Protein AF-A0A938D6W0-F1 (afdb_monomer_lite)

pLDDT: mean 89.11, std 10.05, range [39.72, 98.06]

Secondary structure (DSSP, 8-state):
-HHHHTTSPP-TT-------GGGG-PPTTSTT--SSTTHHHHHHHHHHHHHHHSTTPPPEEEEEE--HHHHHHHHHHHHHTSTT--S-HHHHHHHTGGGG--HHHHHHHHHHHTTT-EEEEEEHHHHTTSTTTHHHHHHHHTT--HHHHHTPPPPP--S-GGGGGGHHHHHHHHHTT--HHHHHHHHHHHHHHHHHHHHHT-

Structure (mmCIF, N/CA/C/O backbone):
data_AF-A0A938D6W0-F1
#
_entry.id   AF-A0A938D6W0-F1
#
loop_
_atom_site.group_PDB
_atom_site.id
_atom_site.type_symbol
_atom_site.label_atom_id
_atom_site.label_alt_id
_atom_site.label_comp_id
_atom_site.label_asym_id
_atom_site.label_entity_id
_atom_site.label_seq_id
_atom_site.pdbx_PDB_ins_code
_atom_site.Cartn_x
_atom_site.Cartn_y
_atom_site.Cartn_z
_atom_site.occupancy
_atom_site.B_iso_or_equiv
_atom_site.auth_seq_id
_atom_site.auth_comp_id
_atom_site.auth_asym_id
_atom_site.auth_atom_id
_atom_site.pdbx_PDB_model_num
ATOM 1 N N . MET A 1 1 ? 11.196 -4.493 13.646 1.00 60.84 1 MET A N 1
ATOM 2 C CA . MET A 1 1 ? 10.057 -3.550 13.578 1.00 60.84 1 MET A CA 1
ATOM 3 C C . MET A 1 1 ? 9.888 -2.662 14.810 1.00 60.84 1 MET A C 1
ATOM 5 O O . MET A 1 1 ? 9.496 -1.528 14.618 1.00 60.84 1 MET A O 1
ATOM 9 N N . ALA A 1 2 ? 10.200 -3.090 16.040 1.00 63.16 2 ALA A N 1
ATOM 10 C CA . ALA A 1 2 ? 9.933 -2.284 17.248 1.00 63.16 2 ALA A CA 1
ATOM 11 C C . ALA A 1 2 ? 10.573 -0.872 17.276 1.00 63.16 2 ALA A C 1
ATOM 13 O O . ALA A 1 2 ? 10.028 0.046 17.884 1.00 63.16 2 ALA A O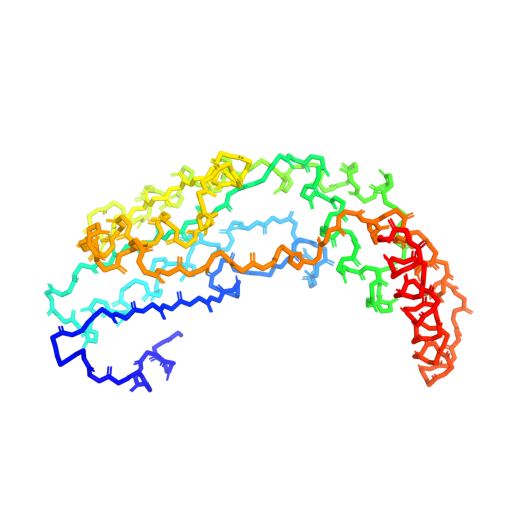 1
ATOM 14 N N . ASP A 1 3 ? 11.699 -0.682 16.588 1.00 79.94 3 ASP A N 1
ATOM 15 C CA . ASP A 1 3 ? 12.508 0.540 16.672 1.00 79.94 3 ASP A CA 1
ATOM 16 C C . ASP A 1 3 ? 11.850 1.803 16.072 1.00 79.94 3 ASP A C 1
ATOM 18 O O . ASP A 1 3 ? 12.144 2.922 16.491 1.00 79.94 3 ASP A O 1
ATOM 22 N N . TRP A 1 4 ? 10.927 1.666 15.113 1.00 87.06 4 TRP A N 1
ATOM 23 C CA . TRP A 1 4 ? 10.206 2.832 14.579 1.00 87.06 4 TRP A CA 1
ATOM 24 C C . TRP A 1 4 ? 9.027 3.231 15.474 1.00 87.06 4 TRP A C 1
ATOM 26 O O . TRP A 1 4 ? 8.778 4.418 15.665 1.00 87.06 4 TRP A O 1
ATOM 36 N N . VAL A 1 5 ? 8.346 2.254 16.084 1.00 89.88 5 VAL A N 1
ATOM 37 C CA . VAL A 1 5 ? 7.197 2.500 16.970 1.00 89.88 5 VAL A CA 1
ATOM 38 C C . VAL A 1 5 ? 7.621 3.244 18.236 1.00 89.88 5 VAL A C 1
ATOM 40 O O . VAL A 1 5 ? 6.907 4.125 18.711 1.00 89.88 5 VAL A O 1
ATOM 43 N N . ALA A 1 6 ? 8.817 2.952 18.753 1.00 88.81 6 ALA A N 1
ATOM 44 C CA . ALA A 1 6 ? 9.381 3.646 19.910 1.00 88.81 6 ALA A CA 1
ATOM 45 C C . ALA A 1 6 ? 9.555 5.162 19.687 1.00 88.81 6 ALA A C 1
ATOM 47 O O . ALA A 1 6 ? 9.539 5.927 20.649 1.00 88.81 6 ALA A O 1
ATOM 48 N N . ARG A 1 7 ? 9.689 5.597 18.427 1.00 90.75 7 ARG A N 1
ATOM 49 C CA . ARG A 1 7 ? 9.873 7.004 18.040 1.00 90.75 7 ARG A CA 1
ATOM 50 C C . ARG A 1 7 ? 8.556 7.758 17.839 1.00 90.75 7 ARG A C 1
ATOM 52 O O . ARG A 1 7 ? 8.586 8.958 17.580 1.00 90.75 7 ARG A O 1
ATOM 59 N N . LEU A 1 8 ? 7.411 7.079 17.942 1.00 91.69 8 LEU A N 1
ATOM 60 C CA . LEU A 1 8 ? 6.106 7.714 17.800 1.00 91.69 8 LEU A CA 1
ATOM 61 C C . LEU A 1 8 ? 5.754 8.557 19.039 1.00 91.69 8 LEU A C 1
ATOM 63 O O . LEU A 1 8 ? 6.038 8.142 20.174 1.00 91.69 8 LEU A O 1
ATOM 67 N N . PRO A 1 9 ? 5.102 9.719 18.842 1.00 91.44 9 PRO A N 1
ATOM 68 C CA . PRO A 1 9 ? 4.650 10.550 19.949 1.00 91.44 9 PRO A CA 1
ATOM 69 C C . PRO A 1 9 ? 3.597 9.815 20.800 1.00 91.44 9 PRO A C 1
ATOM 71 O O . PRO A 1 9 ? 2.934 8.893 20.315 1.00 91.44 9 PRO A O 1
ATOM 74 N N . PRO A 1 10 ? 3.426 10.191 22.081 1.00 90.00 10 PRO A N 1
ATOM 75 C CA . PRO A 1 10 ? 2.289 9.723 22.871 1.00 90.00 10 PRO A CA 1
ATOM 76 C C . PRO A 1 10 ? 0.962 10.148 22.218 1.00 90.00 10 PRO A C 1
ATOM 78 O O . PRO A 1 10 ? 0.898 11.176 21.549 1.00 90.00 10 PRO A O 1
ATOM 81 N N . LEU A 1 11 ? -0.103 9.362 22.419 1.00 90.00 11 LEU A N 1
ATOM 82 C CA . LEU A 1 11 ? -1.402 9.650 21.798 1.00 90.00 11 LEU A CA 1
ATOM 83 C C . LEU A 1 11 ? -2.078 10.895 22.386 1.00 90.00 11 LEU A C 1
ATOM 85 O O . LEU A 1 11 ? -2.715 11.625 21.641 1.00 90.00 11 LEU A O 1
ATOM 89 N N . GLU A 1 12 ? -1.952 11.154 23.694 1.00 90.06 12 GLU A N 1
ATOM 90 C CA . GLU A 1 12 ? -2.501 12.355 24.365 1.00 90.06 12 GLU A CA 1
ATOM 91 C C . GLU A 1 12 ? -3.963 12.682 23.979 1.00 90.06 12 GLU A C 1
ATOM 93 O O . GLU A 1 12 ? -4.323 13.837 23.759 1.00 90.06 12 GLU A O 1
ATOM 98 N N . GLY A 1 13 ? -4.808 11.653 23.849 1.00 86.12 13 GLY A N 1
ATOM 99 C CA . GLY A 1 13 ? -6.214 11.806 23.451 1.00 86.12 13 GLY A CA 1
ATOM 100 C C . GLY A 1 13 ? -6.449 12.048 21.953 1.00 86.12 13 GLY A C 1
ATOM 101 O O . GLY A 1 13 ? -7.549 12.433 21.570 1.00 86.12 13 GLY A O 1
ATOM 102 N N . ARG A 1 14 ? -5.443 11.837 21.100 1.00 88.94 14 ARG A N 1
ATOM 103 C CA . ARG A 1 14 ? -5.518 11.981 19.639 1.00 88.94 14 ARG A CA 1
ATOM 104 C C . ARG A 1 14 ? -5.442 10.626 18.943 1.00 88.94 14 ARG A C 1
ATOM 106 O O . ARG A 1 14 ? -4.878 9.667 19.468 1.00 88.94 14 ARG A O 1
ATOM 113 N N . HIS A 1 15 ? -5.939 10.591 17.712 1.00 90.94 15 HIS A N 1
ATOM 114 C CA . HIS A 1 15 ? -5.705 9.483 16.791 1.00 90.94 15 HIS A CA 1
ATOM 115 C C . HIS A 1 15 ? -4.315 9.596 16.155 1.00 90.94 15 HIS A C 1
ATOM 117 O O . HIS A 1 15 ? -3.841 10.696 15.859 1.00 90.94 15 HIS A O 1
ATOM 123 N N . LEU A 1 16 ? -3.684 8.450 15.905 1.00 92.38 16 LEU A N 1
ATOM 124 C CA . LEU A 1 16 ? -2.431 8.348 15.166 1.00 92.38 16 LEU A CA 1
ATOM 125 C C . LEU A 1 16 ? -2.690 7.656 13.828 1.00 92.38 16 LEU A C 1
ATOM 127 O O . LEU A 1 16 ? -3.118 6.506 13.797 1.00 92.38 16 LEU A O 1
ATOM 131 N N . LEU A 1 17 ? -2.380 8.345 12.730 1.00 92.12 17 LEU A N 1
ATOM 132 C CA . LEU A 1 17 ? -2.382 7.764 11.392 1.00 92.12 17 LEU A CA 1
ATOM 133 C C . LEU A 1 17 ? -0.944 7.452 10.972 1.00 92.12 17 LEU A C 1
ATOM 135 O O . LEU A 1 17 ? -0.108 8.352 10.889 1.00 92.12 17 LEU A O 1
ATOM 139 N N . VAL A 1 18 ? -0.673 6.183 10.675 1.00 91.56 18 VAL A N 1
ATOM 140 C CA . VAL A 1 18 ? 0.598 5.730 10.099 1.00 91.56 18 VAL A CA 1
ATOM 141 C C . VAL A 1 18 ? 0.328 5.251 8.680 1.00 91.56 18 VAL A C 1
ATOM 143 O O . VAL A 1 18 ? -0.474 4.347 8.474 1.00 91.56 18 VAL A O 1
ATOM 146 N N . SER A 1 19 ? 1.001 5.853 7.701 1.00 90.50 19 SER A N 1
ATOM 147 C CA . SER A 1 19 ? 0.888 5.475 6.292 1.00 90.50 19 SER A CA 1
ATOM 148 C C . SER A 1 19 ? 2.269 5.165 5.737 1.00 90.50 19 SER A C 1
ATOM 150 O O . SER A 1 19 ? 3.138 6.034 5.704 1.00 90.50 19 SER A O 1
ATOM 152 N N . SER A 1 20 ? 2.473 3.926 5.299 1.00 89.75 20 SER A N 1
ATOM 153 C CA . SER A 1 20 ? 3.706 3.485 4.654 1.00 89.75 20 SER A CA 1
ATOM 154 C C . SER A 1 20 ? 3.423 2.239 3.820 1.00 89.75 20 SER A C 1
ATOM 156 O O . SER A 1 20 ? 2.874 1.266 4.335 1.00 89.75 20 SER A O 1
ATOM 158 N N . GLU A 1 21 ? 3.803 2.269 2.540 1.00 86.25 21 GLU A N 1
ATOM 159 C CA . GLU A 1 21 ? 3.706 1.100 1.655 1.00 86.25 21 GLU A CA 1
ATOM 160 C C . GLU A 1 21 ? 4.625 -0.035 2.133 1.00 86.25 21 GLU A C 1
ATOM 162 O O . GLU A 1 21 ? 4.249 -1.201 2.075 1.00 86.25 21 GLU A O 1
ATOM 167 N N . ASP A 1 22 ? 5.781 0.292 2.717 1.00 87.69 22 ASP A N 1
ATOM 168 C CA . ASP A 1 22 ? 6.758 -0.706 3.166 1.00 87.69 22 ASP A CA 1
ATOM 169 C C . ASP A 1 22 ? 6.209 -1.648 4.255 1.00 87.69 22 ASP A C 1
ATOM 171 O O . ASP A 1 22 ? 6.745 -2.739 4.461 1.00 87.69 22 ASP A O 1
ATOM 175 N N . LEU A 1 23 ? 5.116 -1.275 4.936 1.00 90.00 23 LEU A N 1
ATOM 176 C CA . LEU A 1 23 ? 4.445 -2.134 5.917 1.00 90.00 23 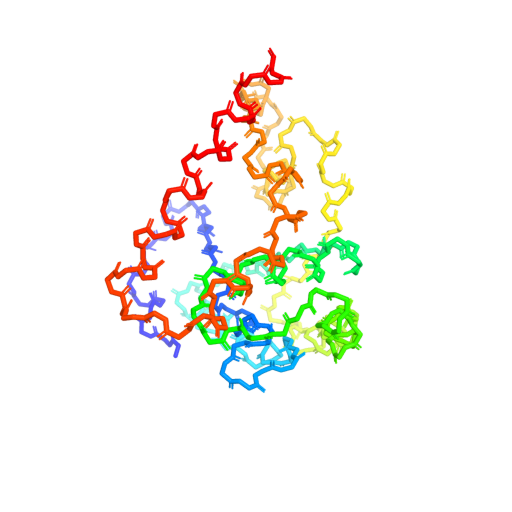LEU A CA 1
ATOM 177 C C . LEU A 1 23 ? 3.825 -3.386 5.289 1.00 90.00 23 LEU A C 1
ATOM 179 O O . LEU A 1 23 ? 3.728 -4.406 5.972 1.00 90.00 23 LEU A O 1
ATOM 183 N N . VAL A 1 24 ? 3.428 -3.340 4.014 1.00 92.12 24 VAL A N 1
ATOM 184 C CA . VAL A 1 24 ? 2.888 -4.507 3.290 1.00 92.12 24 VAL A CA 1
ATOM 185 C C . VAL A 1 24 ? 3.959 -5.256 2.487 1.00 92.12 24 VAL A C 1
ATOM 187 O O . VAL A 1 24 ? 3.671 -6.274 1.858 1.00 92.12 24 VAL A O 1
ATOM 190 N N . GLY A 1 25 ? 5.210 -4.799 2.558 1.00 91.25 25 GLY A N 1
ATOM 191 C CA . GLY A 1 25 ? 6.344 -5.353 1.829 1.00 91.25 25 GLY A CA 1
ATOM 192 C C . GLY A 1 25 ? 6.688 -4.557 0.573 1.00 91.25 25 GLY A C 1
ATOM 193 O O . GLY A 1 25 ? 6.193 -3.459 0.342 1.00 91.25 25 GLY A O 1
ATOM 194 N N . HIS A 1 26 ? 7.584 -5.108 -0.242 1.00 91.50 26 HIS A N 1
ATOM 195 C CA . HIS A 1 26 ? 8.049 -4.432 -1.448 1.00 91.50 26 HIS A CA 1
ATOM 196 C C . HIS A 1 26 ? 7.090 -4.607 -2.621 1.00 91.50 26 HIS A C 1
ATOM 198 O O . HIS A 1 26 ? 6.482 -5.661 -2.802 1.00 91.50 26 HIS A O 1
ATOM 204 N N . LEU A 1 27 ? 7.053 -3.583 -3.471 1.00 91.56 27 LEU A N 1
ATOM 205 C CA . LEU A 1 27 ? 6.368 -3.602 -4.754 1.00 91.56 27 LEU A CA 1
ATOM 206 C C . LEU A 1 27 ? 6.793 -4.827 -5.599 1.00 91.56 27 LEU A C 1
ATOM 208 O O . LEU A 1 27 ? 7.999 -5.013 -5.827 1.00 91.56 27 LEU A O 1
ATOM 212 N N . PRO A 1 28 ? 5.844 -5.633 -6.114 1.00 93.50 28 PRO A N 1
ATOM 213 C CA . PRO A 1 28 ? 6.148 -6.749 -7.002 1.00 93.50 28 PRO A CA 1
ATOM 214 C C . PRO A 1 28 ? 6.966 -6.302 -8.212 1.00 93.50 28 PRO A C 1
ATOM 216 O O . PRO A 1 28 ? 6.626 -5.328 -8.876 1.00 93.50 28 PRO A O 1
ATOM 219 N N . GLY A 1 29 ? 8.064 -7.005 -8.485 1.00 91.31 29 GLY A N 1
ATOM 220 C CA . GLY A 1 29 ? 9.056 -6.633 -9.493 1.00 91.31 29 GLY A CA 1
ATOM 221 C C . GLY A 1 29 ? 10.287 -5.910 -8.938 1.00 91.31 29 GLY A C 1
ATOM 222 O O . GLY A 1 29 ? 11.264 -5.764 -9.673 1.00 91.31 29 GLY A O 1
ATOM 223 N N . ARG A 1 30 ? 10.311 -5.525 -7.651 1.00 89.31 30 ARG A N 1
ATOM 224 C CA . ARG A 1 30 ? 11.547 -5.137 -6.944 1.00 89.31 30 ARG A CA 1
ATOM 225 C C . ARG A 1 30 ? 12.105 -6.303 -6.140 1.00 89.31 30 ARG A C 1
ATOM 227 O O . ARG A 1 30 ? 11.354 -7.098 -5.589 1.00 89.31 30 ARG A O 1
ATOM 234 N N . PHE A 1 31 ? 13.432 -6.392 -6.062 1.00 88.62 31 PHE A N 1
ATOM 235 C CA . PHE A 1 31 ? 14.148 -7.352 -5.204 1.00 88.62 31 PHE A CA 1
ATOM 236 C C . PHE A 1 31 ? 13.713 -8.825 -5.372 1.00 88.62 31 PHE A C 1
ATOM 238 O O . PHE A 1 31 ? 13.806 -9.611 -4.436 1.00 88.62 31 PHE A O 1
ATOM 245 N N . GLY A 1 32 ? 13.218 -9.204 -6.557 1.00 88.56 32 GLY A N 1
ATOM 246 C CA . GLY A 1 32 ? 12.712 -10.556 -6.829 1.00 88.56 32 GLY A CA 1
ATOM 247 C C . GLY A 1 32 ? 11.356 -10.886 -6.189 1.00 88.56 32 GLY A C 1
ATOM 248 O O . GLY A 1 32 ? 10.943 -12.042 -6.217 1.00 88.56 32 GLY A O 1
ATOM 249 N N . VAL A 1 33 ? 10.659 -9.898 -5.621 1.00 92.38 33 VAL A N 1
ATOM 250 C CA . VAL A 1 33 ? 9.340 -10.072 -5.006 1.00 92.38 33 VAL A CA 1
ATOM 251 C C . VAL A 1 33 ? 8.268 -10.206 -6.083 1.00 92.38 33 VAL A C 1
ATOM 253 O O . VAL A 1 33 ? 8.243 -9.439 -7.047 1.00 92.38 33 VAL A O 1
ATOM 256 N N . MET A 1 34 ? 7.377 -11.183 -5.911 1.00 93.62 34 MET A N 1
ATOM 257 C CA . MET A 1 34 ? 6.325 -11.510 -6.879 1.00 93.62 34 MET A CA 1
ATOM 258 C C . MET A 1 34 ? 4.931 -11.062 -6.447 1.00 93.62 34 MET A C 1
ATOM 260 O O . MET A 1 34 ? 4.061 -10.940 -7.298 1.00 93.62 34 MET A O 1
ATOM 264 N N . ASP A 1 35 ? 4.709 -10.829 -5.156 1.00 93.44 35 ASP A N 1
ATOM 265 C CA . ASP A 1 35 ? 3.417 -10.471 -4.573 1.00 93.44 35 ASP A CA 1
ATOM 266 C C . ASP A 1 35 ? 3.614 -9.815 -3.191 1.00 93.44 35 ASP A C 1
ATOM 268 O O . ASP A 1 35 ? 4.739 -9.659 -2.717 1.00 93.44 35 ASP A O 1
ATOM 272 N N . TYR A 1 36 ? 2.515 -9.447 -2.529 1.00 95.00 36 TYR A N 1
ATOM 273 C CA . TYR A 1 36 ? 2.529 -8.856 -1.188 1.00 95.00 36 TYR A CA 1
ATOM 274 C C . TYR A 1 36 ? 2.345 -9.878 -0.053 1.00 95.00 36 TYR A C 1
ATOM 276 O O . TYR A 1 36 ? 1.903 -9.515 1.035 1.00 95.00 36 TYR A O 1
ATOM 284 N N . ARG A 1 37 ? 2.677 -11.165 -0.233 1.00 94.69 37 ARG A N 1
ATOM 285 C CA . ARG A 1 37 ? 2.512 -12.165 0.849 1.00 94.69 37 ARG A CA 1
ATOM 286 C C . ARG A 1 37 ? 3.334 -11.856 2.099 1.00 94.69 37 ARG A C 1
ATOM 288 O O . ARG A 1 37 ? 2.977 -12.316 3.181 1.00 94.69 37 ARG A O 1
ATOM 295 N N . ALA A 1 38 ? 4.384 -11.041 1.976 1.00 94.38 38 ALA A N 1
ATOM 296 C CA . ALA A 1 38 ? 5.120 -10.505 3.119 1.00 94.38 38 ALA A CA 1
ATOM 297 C C . ALA A 1 38 ? 4.206 -9.756 4.111 1.00 94.38 38 ALA A C 1
ATOM 299 O O . ALA A 1 38 ? 4.442 -9.837 5.313 1.00 94.38 38 ALA A O 1
ATOM 300 N N . ALA A 1 39 ? 3.119 -9.130 3.641 1.00 95.88 39 ALA A N 1
ATOM 301 C CA . ALA A 1 39 ? 2.144 -8.439 4.485 1.00 95.88 39 ALA A CA 1
ATOM 302 C C . ALA A 1 39 ? 1.588 -9.328 5.609 1.00 95.88 39 ALA A C 1
ATOM 304 O O . ALA A 1 39 ? 1.342 -8.843 6.711 1.00 95.88 39 ALA A O 1
ATOM 305 N N . VAL A 1 40 ? 1.444 -10.636 5.363 1.00 96.62 40 VAL A N 1
ATOM 306 C CA . VAL A 1 40 ? 0.925 -11.612 6.339 1.00 96.62 40 VAL A CA 1
ATOM 307 C C . VAL A 1 40 ? 1.838 -11.741 7.565 1.00 96.62 40 VAL A C 1
ATOM 309 O O . VAL A 1 40 ? 1.382 -12.165 8.621 1.00 96.62 40 VAL A O 1
ATOM 312 N N . THR A 1 41 ? 3.111 -11.350 7.466 1.00 94.94 41 THR A N 1
ATOM 313 C CA . THR A 1 41 ? 4.051 -11.342 8.595 1.00 94.94 41 THR A CA 1
ATOM 314 C C . THR A 1 41 ? 4.384 -9.928 9.063 1.00 94.94 41 THR A C 1
ATOM 316 O O . THR A 1 41 ? 4.436 -9.680 10.269 1.00 94.94 41 THR A O 1
ATOM 319 N N . THR A 1 42 ? 4.574 -8.982 8.140 1.00 95.00 42 THR A N 1
ATOM 320 C CA . THR A 1 42 ? 4.987 -7.612 8.472 1.00 95.00 42 THR A CA 1
ATOM 321 C C . THR A 1 42 ? 3.866 -6.802 9.116 1.00 95.00 42 THR A C 1
ATOM 323 O O . THR A 1 42 ? 4.107 -6.095 10.091 1.00 95.00 42 THR A O 1
ATOM 326 N N . VAL A 1 43 ? 2.623 -6.931 8.649 1.00 96.75 43 VAL A N 1
ATOM 327 C CA . VAL A 1 43 ? 1.508 -6.167 9.220 1.00 96.75 43 VAL A CA 1
ATOM 328 C C . VAL A 1 43 ? 1.178 -6.636 10.642 1.00 96.75 43 VAL A C 1
ATOM 330 O O . VAL A 1 43 ? 1.134 -5.780 11.526 1.00 96.75 43 VAL A O 1
ATOM 333 N N . PRO A 1 44 ? 1.028 -7.945 10.945 1.00 96.62 44 PRO A N 1
ATOM 334 C CA . PRO A 1 44 ? 0.770 -8.371 12.320 1.00 96.62 44 PRO A CA 1
ATOM 335 C C . PRO A 1 44 ? 1.870 -7.969 13.299 1.00 96.62 44 PRO A C 1
ATOM 337 O O . PRO A 1 44 ? 1.562 -7.505 14.387 1.00 96.62 44 PRO A O 1
ATOM 340 N N . ALA A 1 45 ? 3.146 -8.054 12.917 1.00 95.44 45 ALA A N 1
ATOM 341 C CA . ALA A 1 45 ? 4.215 -7.647 13.824 1.00 95.44 45 ALA A CA 1
ATOM 342 C C . ALA A 1 45 ? 4.331 -6.113 13.981 1.00 95.44 45 ALA A C 1
ATOM 344 O O . ALA A 1 45 ? 4.838 -5.645 15.002 1.00 95.44 45 ALA A O 1
ATOM 345 N N . ALA A 1 46 ? 3.831 -5.315 13.028 1.00 95.50 46 ALA A N 1
ATOM 346 C CA . ALA A 1 46 ? 3.620 -3.881 13.234 1.00 95.50 46 ALA A CA 1
ATOM 347 C C . ALA A 1 46 ? 2.469 -3.617 14.218 1.00 95.50 46 ALA A C 1
ATOM 349 O O . ALA A 1 46 ? 2.623 -2.798 15.124 1.00 95.50 46 ALA A O 1
ATOM 350 N N . VAL A 1 47 ? 1.352 -4.339 14.072 1.00 96.62 47 VAL A N 1
ATOM 351 C CA . VAL A 1 47 ? 0.206 -4.284 14.994 1.00 96.62 47 VAL A CA 1
ATOM 352 C C . VAL A 1 47 ? 0.640 -4.644 16.411 1.00 96.62 47 VAL A C 1
ATOM 354 O O . VAL A 1 47 ? 0.421 -3.852 17.318 1.00 96.62 47 VAL A O 1
ATOM 357 N N . ASP A 1 48 ? 1.343 -5.762 16.598 1.00 95.75 48 ASP A N 1
ATOM 358 C CA . ASP A 1 48 ? 1.807 -6.207 17.916 1.00 95.75 48 ASP A CA 1
ATOM 359 C C . ASP A 1 48 ? 2.705 -5.149 18.584 1.00 95.75 48 ASP A C 1
ATOM 361 O O . ASP A 1 48 ? 2.577 -4.869 19.778 1.00 95.75 48 ASP A O 1
ATOM 365 N N . ALA A 1 49 ? 3.586 -4.501 17.811 1.00 95.50 49 ALA A N 1
ATOM 366 C CA . ALA A 1 49 ? 4.434 -3.424 18.315 1.00 95.50 49 ALA A CA 1
ATOM 367 C C . ALA A 1 49 ? 3.627 -2.170 18.704 1.00 95.50 49 ALA A C 1
ATOM 369 O O . ALA A 1 49 ? 3.910 -1.560 19.738 1.00 95.50 49 ALA A O 1
ATOM 370 N N . LEU A 1 50 ? 2.620 -1.792 17.909 1.00 95.25 50 LEU A N 1
ATOM 371 C CA . LEU A 1 50 ? 1.724 -0.671 18.211 1.00 95.25 50 LEU A CA 1
ATOM 372 C C . LEU A 1 50 ? 0.875 -0.954 19.454 1.00 95.25 50 LEU A C 1
ATOM 374 O O . LEU A 1 50 ? 0.823 -0.110 20.347 1.00 95.25 50 LEU A O 1
ATOM 378 N N . SER A 1 51 ? 0.282 -2.144 19.557 1.00 95.12 51 SER A N 1
ATOM 379 C CA . SER A 1 51 ? -0.514 -2.567 20.714 1.00 95.12 51 SER A CA 1
ATOM 380 C C . SER A 1 51 ? 0.318 -2.620 21.996 1.00 95.12 51 SER A C 1
ATOM 382 O O . SER A 1 51 ? -0.163 -2.230 23.057 1.00 95.12 51 SER A O 1
ATOM 384 N N . ALA A 1 52 ? 1.586 -3.039 21.910 1.00 94.75 52 ALA A N 1
ATOM 385 C CA . ALA A 1 52 ? 2.505 -3.000 23.046 1.00 94.75 52 ALA A CA 1
ATOM 386 C C . ALA A 1 52 ? 2.865 -1.563 23.465 1.00 94.75 52 ALA A C 1
ATOM 388 O O . ALA A 1 52 ? 2.982 -1.274 24.656 1.00 94.75 52 ALA A O 1
ATOM 389 N N . ARG A 1 53 ? 3.042 -0.648 22.502 1.00 94.56 53 ARG A N 1
ATOM 390 C CA . ARG A 1 53 ? 3.402 0.754 22.769 1.00 94.56 53 ARG A CA 1
ATOM 391 C C . ARG A 1 53 ? 2.229 1.597 23.268 1.00 94.56 53 ARG A C 1
ATOM 393 O O . ARG A 1 53 ? 2.450 2.532 24.047 1.00 94.56 53 ARG A O 1
ATOM 400 N N . PHE A 1 54 ? 1.018 1.291 22.813 1.00 94.44 54 PHE A N 1
ATOM 401 C CA . PHE A 1 54 ? -0.214 2.001 23.147 1.00 94.44 54 PHE A CA 1
ATOM 402 C C . PHE A 1 54 ? -1.273 1.025 23.688 1.00 94.44 54 PHE A C 1
ATOM 404 O O . PHE A 1 54 ? -2.248 0.724 22.996 1.00 94.44 54 PHE A O 1
ATOM 411 N N . PRO A 1 55 ? -1.105 0.519 24.926 1.00 93.25 55 PRO A N 1
ATOM 412 C CA . PRO A 1 55 ? -2.064 -0.407 25.517 1.00 93.25 55 PRO A CA 1
ATOM 413 C C . PRO A 1 55 ? -3.476 0.188 25.560 1.00 93.25 55 PRO A C 1
ATOM 415 O O . PRO A 1 5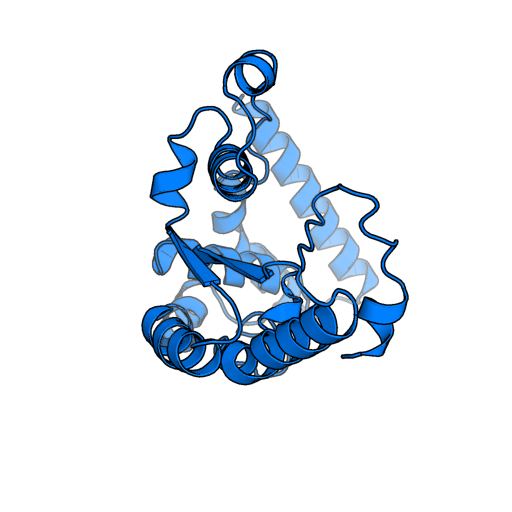5 ? -3.666 1.317 26.011 1.00 93.25 55 PRO A O 1
ATOM 418 N N . GLY A 1 56 ? -4.464 -0.582 25.101 1.00 90.62 56 GLY A N 1
ATOM 419 C CA . GLY A 1 56 ? -5.874 -0.178 25.068 1.00 90.62 56 GLY A CA 1
ATOM 420 C C . GLY A 1 56 ? -6.281 0.679 23.866 1.00 90.62 56 GLY A C 1
ATOM 421 O O . GLY A 1 56 ? -7.470 0.943 23.709 1.00 90.62 56 GLY A O 1
ATOM 422 N N . ALA A 1 57 ? -5.343 1.087 23.005 1.00 93.50 57 ALA A N 1
ATOM 423 C CA . ALA A 1 57 ? -5.688 1.710 21.733 1.00 93.50 57 ALA A CA 1
ATOM 424 C C . ALA A 1 57 ? -6.213 0.657 20.746 1.00 93.50 57 ALA A C 1
ATOM 426 O O . ALA A 1 57 ? -5.628 -0.418 20.597 1.00 93.50 57 ALA A O 1
ATOM 427 N N . GLU A 1 58 ? -7.297 0.982 20.044 1.00 94.12 58 GLU A N 1
ATOM 428 C CA . GLU A 1 58 ? -7.752 0.187 18.908 1.00 94.12 58 GLU A CA 1
ATOM 429 C C . GLU A 1 58 ? -6.799 0.391 17.726 1.00 94.12 58 GLU A C 1
ATOM 431 O O . GLU A 1 58 ? -6.484 1.520 17.344 1.00 94.12 58 GLU A O 1
ATOM 436 N N . VAL A 1 59 ? -6.331 -0.715 17.147 1.00 95.88 59 VAL A N 1
ATOM 437 C CA . VAL A 1 59 ? -5.506 -0.694 15.940 1.00 95.88 59 VAL A CA 1
ATOM 438 C C . VAL A 1 59 ? -6.372 -1.106 14.758 1.00 95.88 59 VAL A C 1
ATOM 440 O O . VAL A 1 59 ? -6.901 -2.219 14.718 1.00 95.88 59 VAL A O 1
ATOM 443 N N . VAL A 1 60 ? -6.484 -0.211 13.778 1.00 96.69 60 VAL A N 1
ATOM 444 C CA . VAL A 1 60 ? -7.160 -0.464 12.504 1.00 96.69 60 VAL A CA 1
ATOM 445 C C . VAL A 1 60 ? -6.110 -0.512 11.401 1.00 96.69 60 VAL A C 1
ATOM 447 O O . VAL A 1 60 ? -5.357 0.439 11.193 1.00 96.69 60 VAL A O 1
ATOM 450 N N . VAL A 1 61 ? -6.059 -1.629 10.685 1.00 97.00 61 VAL A N 1
ATOM 451 C CA . VAL A 1 61 ? -5.297 -1.775 9.447 1.00 97.00 61 VAL A CA 1
ATOM 452 C C . VAL A 1 61 ? -6.239 -1.448 8.300 1.00 97.00 61 VAL A C 1
ATOM 454 O O . VAL A 1 61 ? -7.211 -2.164 8.072 1.00 97.00 61 VAL A O 1
ATOM 457 N N . TRP A 1 62 ? -5.942 -0.377 7.570 1.00 96.00 62 TRP A N 1
ATOM 458 C CA . TRP A 1 62 ? -6.725 0.032 6.411 1.00 96.00 62 TRP A CA 1
ATOM 459 C C . TRP A 1 62 ? -5.919 -0.144 5.129 1.00 96.00 62 TRP A C 1
ATOM 461 O O . TRP A 1 62 ? -4.855 0.453 4.970 1.00 96.00 62 TRP A O 1
ATOM 471 N N . LEU A 1 63 ? -6.428 -0.972 4.217 1.00 95.38 63 LEU A N 1
ATOM 472 C CA . LEU A 1 63 ? -5.829 -1.213 2.908 1.00 95.38 63 LEU A CA 1
ATOM 473 C C . LEU A 1 63 ? -6.779 -0.756 1.805 1.00 95.38 63 LEU A C 1
ATOM 475 O O . LEU A 1 63 ? -7.996 -0.931 1.888 1.00 95.38 63 LEU A O 1
ATOM 479 N N . THR A 1 64 ? -6.208 -0.225 0.728 1.00 93.81 64 THR A N 1
ATOM 480 C CA . THR A 1 64 ? -6.959 0.023 -0.503 1.00 93.81 64 THR A CA 1
ATOM 481 C C . THR A 1 64 ? -6.504 -0.928 -1.596 1.00 93.81 64 THR A C 1
ATOM 483 O O . THR A 1 64 ? -5.322 -1.255 -1.699 1.00 93.81 64 THR A O 1
ATOM 486 N N . THR A 1 65 ? -7.452 -1.400 -2.397 1.00 94.31 65 THR A N 1
ATOM 487 C CA . THR A 1 65 ? -7.177 -2.220 -3.581 1.00 94.31 65 THR A CA 1
ATOM 488 C C . THR A 1 65 ? -7.499 -1.433 -4.843 1.00 94.31 65 THR A C 1
ATOM 490 O O . THR A 1 65 ? -8.128 -0.382 -4.790 1.00 94.31 65 THR A O 1
ATOM 493 N N . ARG A 1 66 ? -7.049 -1.915 -5.997 1.00 93.00 66 ARG A N 1
ATOM 494 C CA . ARG A 1 66 ? -7.341 -1.315 -7.305 1.00 93.00 66 ARG A CA 1
ATOM 495 C C . ARG A 1 66 ? -7.623 -2.432 -8.301 1.00 93.00 66 ARG A C 1
ATOM 497 O O . ARG A 1 66 ? -7.117 -3.538 -8.144 1.00 93.00 66 ARG A O 1
ATOM 504 N N . ALA A 1 67 ? -8.392 -2.170 -9.348 1.00 93.94 67 ALA A N 1
ATOM 505 C CA . ALA A 1 67 ? -8.605 -3.151 -10.403 1.00 93.94 67 ALA A CA 1
ATOM 506 C C . ALA A 1 67 ? -7.262 -3.656 -10.970 1.00 93.94 67 ALA A C 1
ATOM 508 O O . ALA A 1 67 ? -6.349 -2.869 -11.239 1.00 93.94 67 ALA A O 1
ATOM 509 N N . ALA A 1 68 ? -7.162 -4.972 -11.186 1.00 94.94 68 ALA A N 1
ATOM 510 C CA . ALA A 1 68 ? -5.905 -5.656 -11.488 1.00 94.94 68 ALA A CA 1
ATOM 511 C C . ALA A 1 68 ? -5.125 -5.043 -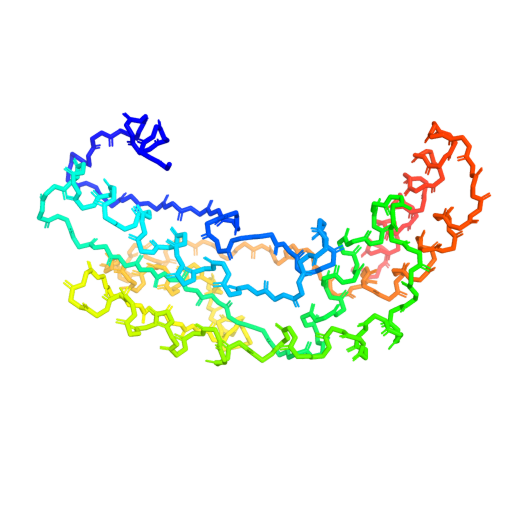12.663 1.00 94.94 68 ALA A C 1
ATOM 513 O O . ALA A 1 68 ? -3.932 -4.772 -12.555 1.00 94.94 68 ALA A O 1
ATOM 514 N N . GLY A 1 69 ? -5.800 -4.776 -13.786 1.00 93.31 69 GLY A N 1
ATOM 515 C CA . GLY A 1 69 ? -5.171 -4.195 -14.977 1.00 93.31 69 GLY A CA 1
ATOM 516 C C . GLY A 1 69 ? -4.577 -2.801 -14.725 1.00 93.31 69 GLY A C 1
ATOM 517 O O . GLY A 1 69 ? -3.378 -2.617 -14.931 1.00 93.31 69 GLY A O 1
ATOM 518 N N . PRO A 1 70 ? -5.385 -1.813 -14.291 1.00 91.50 70 PRO A N 1
ATOM 519 C CA . PRO A 1 70 ? -4.884 -0.498 -13.887 1.00 91.50 70 PRO A CA 1
ATOM 520 C C . PRO A 1 70 ? -3.786 -0.548 -12.819 1.00 91.50 70 PRO A C 1
ATOM 522 O O . PRO A 1 70 ? -2.819 0.203 -12.906 1.00 91.50 70 PRO A O 1
ATOM 525 N N . TRP A 1 71 ? -3.893 -1.447 -11.839 1.00 93.56 71 TRP A N 1
ATOM 526 C CA . TRP A 1 71 ? -2.862 -1.608 -10.820 1.00 93.56 71 TRP A CA 1
ATOM 527 C C . TRP A 1 71 ? -1.533 -2.099 -11.412 1.00 93.56 71 TRP A C 1
ATOM 529 O O . TRP A 1 71 ? -0.513 -1.447 -11.213 1.00 93.56 71 TRP A O 1
ATOM 539 N N . LEU A 1 72 ? -1.531 -3.162 -12.225 1.00 94.94 72 LEU A N 1
ATOM 540 C CA . LEU A 1 72 ? -0.308 -3.685 -12.855 1.00 94.94 72 LEU A CA 1
ATOM 541 C C . LEU A 1 72 ? 0.390 -2.653 -13.748 1.00 94.94 72 LEU A C 1
ATOM 543 O O . LEU A 1 72 ? 1.620 -2.607 -13.790 1.00 94.94 72 LEU A O 1
ATOM 547 N N . ARG A 1 73 ? -0.374 -1.808 -14.450 1.00 93.12 73 ARG A N 1
ATOM 548 C CA . ARG A 1 73 ? 0.194 -0.711 -15.249 1.00 93.12 73 ARG A CA 1
ATOM 549 C C . ARG A 1 73 ? 0.832 0.366 -14.380 1.00 93.12 73 ARG A C 1
ATOM 551 O O . ARG A 1 73 ? 1.914 0.837 -14.715 1.00 93.12 73 ARG A O 1
ATOM 558 N N . SER A 1 74 ? 0.214 0.694 -13.249 1.00 91.44 74 SER A N 1
ATOM 559 C CA . SER A 1 74 ? 0.785 1.607 -12.257 1.00 91.44 74 SER A CA 1
ATOM 560 C C . SER A 1 74 ? 2.081 1.064 -11.654 1.00 91.44 74 SER A C 1
ATOM 562 O O . SER A 1 74 ? 3.061 1.799 -11.554 1.00 91.44 74 SER A O 1
ATOM 564 N N . VAL A 1 75 ? 2.117 -0.224 -11.298 1.00 93.25 75 VAL A N 1
ATOM 565 C CA . VAL A 1 75 ? 3.337 -0.895 -10.818 1.00 93.25 75 VAL A CA 1
ATOM 566 C C . VAL A 1 75 ? 4.426 -0.833 -11.888 1.00 93.25 75 VAL A C 1
ATOM 568 O O . VAL A 1 75 ? 5.546 -0.402 -11.620 1.00 93.25 75 VAL A O 1
ATOM 571 N N . HIS A 1 76 ? 4.090 -1.212 -13.125 1.00 94.88 76 HIS A N 1
ATOM 572 C CA . HIS A 1 76 ? 5.020 -1.175 -14.253 1.00 94.88 76 HIS A CA 1
ATOM 573 C C . HIS A 1 76 ? 5.590 0.226 -14.483 1.00 94.88 76 HIS A C 1
ATOM 575 O O . HIS A 1 76 ? 6.798 0.364 -14.655 1.00 94.88 76 HIS A O 1
ATOM 581 N N . TRP A 1 77 ? 4.746 1.257 -14.429 1.00 92.75 77 TRP A N 1
ATOM 582 C CA . TRP A 1 77 ? 5.166 2.650 -14.544 1.00 92.75 77 TRP A CA 1
ATOM 583 C C . TRP A 1 77 ? 6.193 3.030 -13.475 1.00 92.75 77 TRP A C 1
ATOM 585 O O . TRP A 1 77 ? 7.271 3.512 -13.819 1.00 92.75 77 TRP A O 1
ATOM 595 N N . GLN A 1 78 ? 5.902 2.765 -12.197 1.00 91.25 78 GLN A N 1
ATOM 596 C CA . GLN A 1 78 ? 6.831 3.065 -11.103 1.00 91.25 78 GLN A CA 1
ATOM 597 C C . GLN A 1 78 ? 8.173 2.348 -11.292 1.00 91.25 78 GLN A C 1
ATOM 599 O O . GLN A 1 78 ? 9.233 2.957 -11.157 1.00 91.25 78 GLN A O 1
ATOM 604 N N . LEU A 1 79 ? 8.138 1.072 -11.682 1.00 93.44 79 LEU A N 1
ATOM 605 C CA . LEU A 1 79 ? 9.341 0.289 -11.950 1.00 93.44 79 LEU A CA 1
ATOM 606 C C . LEU A 1 79 ? 10.115 0.787 -13.178 1.00 93.44 79 LEU A C 1
ATOM 608 O O . LEU A 1 79 ? 11.340 0.748 -13.170 1.00 93.44 79 LEU A O 1
ATOM 612 N N . ALA A 1 80 ? 9.441 1.282 -14.219 1.00 93.38 80 ALA A N 1
ATOM 613 C CA . ALA A 1 80 ? 10.087 1.766 -15.440 1.00 93.38 80 ALA A CA 1
ATOM 614 C C . ALA A 1 80 ? 10.968 2.997 -15.184 1.00 93.38 80 ALA A C 1
ATOM 616 O O . ALA A 1 80 ? 11.969 3.213 -15.876 1.00 93.38 80 ALA A O 1
ATOM 617 N N . LEU A 1 81 ? 10.650 3.775 -14.144 1.00 90.50 81 LEU A N 1
ATOM 618 C CA . LEU A 1 81 ? 11.484 4.890 -13.701 1.00 90.50 81 LEU A CA 1
ATOM 619 C C . LEU A 1 81 ? 12.860 4.429 -13.213 1.00 90.50 81 LEU A C 1
ATOM 621 O O . LEU A 1 81 ? 13.820 5.198 -13.309 1.00 90.50 81 LEU A O 1
ATOM 625 N N . HIS A 1 82 ? 12.984 3.180 -12.770 1.00 91.31 82 HIS A N 1
ATOM 626 C CA . HIS A 1 82 ? 14.227 2.578 -12.313 1.00 91.31 82 HIS A CA 1
ATOM 627 C C . HIS A 1 82 ? 14.980 1.894 -13.468 1.00 91.31 82 HIS A C 1
ATOM 629 O O . HIS A 1 82 ? 14.348 1.310 -14.349 1.00 91.31 82 HIS A O 1
ATOM 635 N N . PRO A 1 83 ? 16.320 2.007 -13.529 1.00 90.62 83 PRO A N 1
ATOM 636 C CA . PRO A 1 83 ? 17.119 1.459 -14.627 1.00 90.62 83 PRO A CA 1
ATOM 637 C C . PRO A 1 83 ? 17.044 -0.070 -14.743 1.00 90.62 83 PRO A C 1
ATOM 639 O O . PRO A 1 83 ? 17.249 -0.602 -15.827 1.00 90.62 83 PRO A O 1
ATOM 642 N N . GLU A 1 84 ? 16.723 -0.783 -13.666 1.00 91.19 84 GLU A N 1
ATOM 643 C CA . GLU A 1 84 ? 16.694 -2.246 -13.612 1.00 91.19 84 GLU A CA 1
ATOM 644 C C . GLU A 1 84 ? 15.514 -2.850 -14.384 1.00 91.19 84 GLU A C 1
ATOM 646 O O . GLU A 1 84 ? 15.591 -3.997 -14.836 1.00 91.19 84 GLU A O 1
ATOM 651 N N . LEU A 1 85 ? 14.415 -2.105 -14.570 1.00 93.94 85 LEU A N 1
ATOM 652 C CA . LEU A 1 85 ? 13.269 -2.634 -15.299 1.00 93.94 85 LEU A CA 1
ATOM 653 C C . LEU A 1 85 ? 13.533 -2.627 -16.808 1.00 93.94 85 LEU A C 1
ATOM 655 O O . LEU A 1 85 ? 13.437 -1.602 -17.485 1.00 93.94 85 LEU A O 1
ATOM 659 N N . MET A 1 86 ? 13.752 -3.823 -17.350 1.00 94.12 86 MET A N 1
ATOM 660 C CA . MET A 1 86 ? 13.977 -4.041 -18.780 1.00 94.12 86 MET A CA 1
ATOM 661 C C . MET A 1 86 ? 12.773 -4.646 -19.501 1.00 94.12 86 MET A C 1
ATOM 663 O O . MET A 1 86 ? 12.869 -4.922 -20.693 1.00 94.12 86 MET A O 1
ATOM 667 N N . VAL A 1 87 ? 11.649 -4.909 -18.837 1.00 94.88 87 VAL A N 1
ATOM 668 C CA . VAL A 1 87 ? 10.507 -5.631 -19.427 1.00 94.88 87 VAL A CA 1
ATOM 669 C C . VAL A 1 87 ? 9.401 -4.652 -19.828 1.00 94.88 87 VAL A C 1
ATOM 671 O O . VAL A 1 87 ? 9.018 -3.787 -19.046 1.00 94.88 87 VAL A O 1
ATOM 674 N N . LYS A 1 88 ? 8.875 -4.791 -21.054 1.00 95.50 88 LYS A N 1
ATOM 675 C CA . LYS A 1 88 ? 7.748 -3.981 -21.551 1.00 95.50 88 LYS A CA 1
ATOM 676 C C . LYS A 1 88 ? 6.438 -4.326 -20.839 1.00 95.50 88 LYS A C 1
ATOM 678 O O . LYS A 1 88 ? 6.229 -5.482 -20.459 1.00 95.50 88 LYS A O 1
ATOM 683 N N . GLN A 1 89 ? 5.529 -3.360 -20.761 1.00 94.62 89 GLN A N 1
ATOM 684 C CA . GLN A 1 89 ? 4.309 -3.403 -19.953 1.00 94.62 89 GLN A CA 1
ATOM 685 C C . GLN A 1 89 ? 3.468 -4.652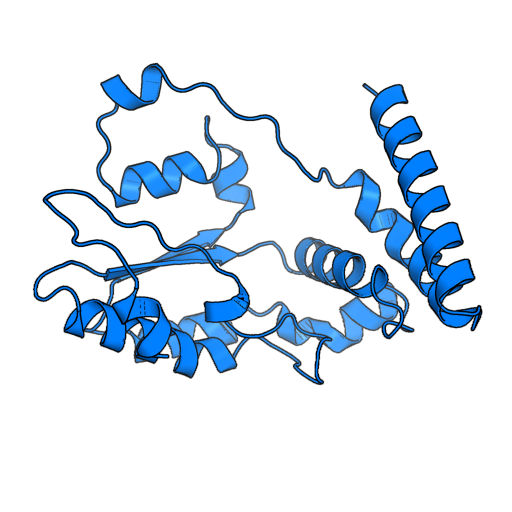 -20.204 1.00 94.62 89 GLN A C 1
ATOM 687 O O . GLN A 1 89 ? 3.090 -5.344 -19.264 1.00 94.62 89 GLN A O 1
ATOM 692 N N . ARG A 1 90 ? 3.224 -5.002 -21.474 1.00 95.00 90 ARG A N 1
ATOM 693 C CA . ARG A 1 90 ? 2.422 -6.185 -21.830 1.00 95.00 90 ARG A CA 1
ATOM 694 C C . ARG A 1 90 ? 2.995 -7.475 -21.242 1.00 95.00 90 ARG A C 1
ATOM 696 O O . ARG A 1 90 ? 2.241 -8.325 -20.775 1.00 95.00 90 ARG A O 1
ATOM 703 N N . ARG A 1 91 ? 4.319 -7.645 -21.304 1.00 96.44 91 ARG A N 1
ATOM 704 C CA . ARG A 1 91 ? 4.979 -8.839 -20.766 1.00 96.44 91 ARG A CA 1
ATOM 705 C C . ARG A 1 91 ? 4.978 -8.805 -19.241 1.00 96.44 91 ARG A C 1
ATOM 707 O O . ARG A 1 91 ? 4.636 -9.813 -18.639 1.00 96.44 91 ARG A O 1
ATOM 714 N N . PHE A 1 92 ? 5.262 -7.645 -18.651 1.00 96.31 92 PHE A N 1
ATOM 715 C CA . PHE A 1 92 ? 5.207 -7.444 -17.205 1.00 96.31 92 PHE A CA 1
ATOM 716 C C . PHE A 1 92 ? 3.827 -7.798 -16.632 1.00 96.31 92 PHE A C 1
ATOM 718 O O . PHE A 1 92 ? 3.730 -8.640 -15.750 1.00 96.31 92 PHE A O 1
ATOM 725 N N . CYS A 1 93 ? 2.749 -7.246 -17.196 1.00 95.44 93 CYS A N 1
ATOM 726 C CA . CYS A 1 93 ? 1.383 -7.512 -16.735 1.00 95.44 93 CYS A CA 1
ATOM 727 C C . CYS A 1 93 ? 1.007 -8.995 -16.844 1.00 95.44 93 CYS A C 1
ATOM 729 O O . CYS A 1 93 ? 0.233 -9.487 -16.034 1.00 95.44 93 CYS A O 1
ATOM 731 N N . LYS A 1 94 ? 1.546 -9.713 -17.838 1.00 96.69 94 LYS A N 1
ATOM 732 C CA . LYS A 1 94 ? 1.345 -11.160 -17.964 1.00 96.69 94 LYS A CA 1
ATOM 733 C C . LYS A 1 94 ? 2.088 -11.924 -16.867 1.00 96.69 94 LYS A C 1
ATOM 735 O O . LYS A 1 94 ? 1.500 -12.804 -16.250 1.00 96.69 94 LYS A O 1
ATOM 740 N N . ASP A 1 95 ? 3.362 -11.607 -16.654 1.00 96.12 95 ASP A N 1
ATOM 741 C CA . ASP A 1 95 ? 4.220 -12.329 -15.708 1.00 96.12 95 ASP A CA 1
ATOM 742 C C . ASP A 1 95 ? 3.811 -12.070 -14.247 1.00 96.12 95 ASP A C 1
ATOM 744 O O . ASP A 1 95 ? 3.880 -12.974 -13.420 1.00 96.12 95 ASP A O 1
ATOM 748 N N . PHE A 1 96 ? 3.320 -10.863 -13.950 1.00 96.69 96 PHE A N 1
ATOM 749 C CA . PHE A 1 96 ? 2.879 -10.441 -12.618 1.00 96.69 96 PHE A CA 1
ATOM 750 C C . PHE A 1 96 ? 1.357 -10.485 -12.428 1.00 96.69 96 PHE A C 1
ATOM 752 O O . PHE A 1 96 ? 0.865 -10.006 -11.414 1.00 96.69 96 PHE A O 1
ATOM 759 N N . ALA A 1 97 ? 0.591 -11.086 -13.347 1.00 96.44 97 ALA A N 1
ATOM 760 C CA . ALA A 1 97 ? -0.863 -11.208 -13.196 1.00 96.44 97 ALA A CA 1
ATOM 761 C C . ALA A 1 97 ? -1.305 -11.796 -11.834 1.00 96.44 97 ALA A C 1
ATOM 763 O O . ALA A 1 97 ? -2.229 -11.237 -11.243 1.00 96.44 97 ALA A O 1
ATOM 764 N N . PRO A 1 98 ? -0.639 -12.834 -11.277 1.00 95.31 98 PRO A N 1
ATOM 765 C CA . PRO A 1 98 ? -0.985 -13.357 -9.951 1.00 95.31 98 PRO A CA 1
ATOM 766 C C . PRO A 1 98 ? -0.777 -12.358 -8.804 1.00 95.31 98 PRO A C 1
ATOM 768 O O . PRO A 1 98 ? -1.436 -12.468 -7.780 1.00 95.31 98 PRO A O 1
ATOM 771 N N . ALA A 1 99 ? 0.109 -11.370 -8.963 1.00 94.62 99 ALA A N 1
ATOM 772 C CA . ALA A 1 99 ? 0.372 -10.348 -7.947 1.00 94.62 99 ALA A CA 1
ATOM 773 C C . ALA A 1 99 ? -0.829 -9.417 -7.717 1.00 94.62 99 ALA A C 1
ATOM 775 O O . ALA A 1 99 ? -0.920 -8.769 -6.678 1.00 94.62 99 ALA A O 1
ATOM 776 N N . ALA A 1 100 ? -1.726 -9.337 -8.705 1.00 95.25 100 ALA A N 1
ATOM 777 C CA . ALA A 1 100 ? -2.937 -8.529 -8.661 1.00 95.25 100 ALA A CA 1
ATOM 778 C C . ALA A 1 100 ? -4.141 -9.276 -8.057 1.00 95.25 100 ALA A C 1
ATOM 780 O O . ALA A 1 100 ? -5.225 -8.700 -7.957 1.00 95.25 100 ALA A O 1
ATOM 781 N N . ASP A 1 101 ? -3.970 -10.546 -7.675 1.00 94.75 101 ASP A N 1
ATOM 782 C CA . ASP A 1 101 ? -4.940 -11.286 -6.870 1.00 94.75 101 ASP A CA 1
ATOM 783 C C . ASP A 1 101 ? -4.759 -10.906 -5.394 1.00 94.75 101 ASP A C 1
ATOM 785 O O . ASP A 1 101 ? -4.063 -11.569 -4.620 1.00 94.75 101 ASP A O 1
ATOM 789 N N . PHE A 1 102 ? -5.345 -9.771 -5.014 1.00 94.56 102 PHE A N 1
ATOM 790 C CA . PHE A 1 102 ? -5.226 -9.268 -3.648 1.00 94.56 102 PHE A CA 1
ATOM 791 C C . PHE A 1 102 ? -5.951 -10.141 -2.630 1.00 94.56 102 PHE A C 1
ATOM 793 O O . PHE A 1 102 ? -5.517 -10.195 -1.481 1.00 94.56 102 PHE A O 1
ATOM 800 N N . ASP A 1 103 ? -7.004 -10.857 -3.026 1.00 94.69 103 ASP A N 1
ATOM 801 C CA . ASP A 1 103 ? -7.756 -11.723 -2.117 1.00 94.69 103 ASP A CA 1
ATOM 802 C C . ASP A 1 103 ? -6.883 -12.872 -1.600 1.00 94.69 103 ASP A C 1
ATOM 804 O O . ASP A 1 103 ? -6.944 -13.211 -0.413 1.00 94.69 103 ASP A O 1
ATOM 808 N N . ALA A 1 104 ? -5.977 -13.387 -2.439 1.00 94.12 104 ALA A N 1
ATOM 809 C CA . ALA A 1 104 ? -4.984 -14.383 -2.041 1.00 94.12 104 ALA A CA 1
ATOM 810 C C . ALA A 1 104 ? -4.012 -13.899 -0.943 1.00 94.12 104 ALA A C 1
ATOM 812 O O . ALA A 1 104 ? -3.395 -14.728 -0.269 1.00 94.12 104 ALA A O 1
ATOM 813 N N . VAL A 1 105 ? -3.869 -12.584 -0.738 1.00 95.25 105 VAL A N 1
ATOM 814 C CA . VAL A 1 105 ? -3.060 -11.982 0.341 1.00 95.25 105 VAL A CA 1
ATOM 815 C C . VAL A 1 105 ? -3.941 -11.517 1.504 1.00 95.25 105 VAL A C 1
ATOM 817 O O . VAL A 1 105 ? -3.618 -11.763 2.668 1.00 95.25 105 VAL A O 1
ATOM 820 N N . ILE A 1 106 ? -5.072 -10.876 1.203 1.00 96.94 106 ILE A N 1
ATOM 821 C CA . ILE A 1 106 ? -5.989 -10.294 2.188 1.00 96.94 106 ILE A CA 1
ATOM 822 C C . ILE A 1 106 ? -6.627 -11.378 3.055 1.00 96.94 106 ILE A C 1
ATOM 824 O O . ILE A 1 106 ? -6.747 -11.176 4.262 1.00 96.94 106 ILE A O 1
ATOM 828 N N . ALA A 1 107 ? -7.024 -12.524 2.494 1.00 97.31 107 ALA A N 1
ATOM 829 C CA . ALA A 1 107 ? -7.670 -13.575 3.278 1.00 97.31 107 ALA A CA 1
ATOM 830 C C . ALA A 1 107 ? -6.735 -14.171 4.358 1.00 97.31 107 ALA A C 1
ATOM 832 O O . ALA A 1 107 ? -7.128 -14.184 5.530 1.00 97.31 107 ALA A O 1
ATOM 833 N N . PRO A 1 108 ? -5.484 -14.575 4.047 1.00 97.69 108 PRO A N 1
ATOM 834 C CA . PRO A 1 108 ? -4.518 -14.972 5.074 1.00 97.69 108 PRO A CA 1
ATOM 835 C C . PRO A 1 108 ? -4.171 -13.849 6.058 1.00 97.69 108 PRO A C 1
ATOM 837 O O . PRO A 1 108 ? -4.059 -14.103 7.257 1.00 97.69 108 PRO A O 1
ATOM 840 N N . LEU A 1 109 ? -4.036 -12.606 5.582 1.00 97.88 109 LEU A N 1
ATOM 841 C CA . LEU A 1 109 ? -3.767 -11.461 6.453 1.00 97.88 109 LEU A CA 1
ATOM 842 C C . LEU A 1 109 ? -4.906 -11.237 7.458 1.00 97.88 109 LEU A C 1
ATOM 844 O O . LEU A 1 109 ? -4.652 -11.041 8.644 1.00 97.88 109 LEU A O 1
ATOM 848 N N . ARG A 1 110 ? -6.164 -11.329 7.012 1.00 98.06 110 ARG A N 1
ATOM 849 C CA . ARG A 1 110 ? -7.344 -11.226 7.880 1.00 98.06 110 ARG A CA 1
ATOM 850 C C . ARG A 1 110 ? -7.316 -12.281 8.981 1.00 98.06 110 ARG A C 1
ATOM 852 O O . ARG A 1 110 ? -7.581 -11.957 10.134 1.00 98.06 110 ARG A O 1
ATOM 859 N N . ALA A 1 111 ? -6.956 -13.518 8.642 1.00 97.81 111 ALA A N 1
ATOM 860 C CA . ALA A 1 111 ? -6.796 -14.585 9.625 1.00 97.81 111 ALA A CA 1
ATOM 861 C C . ALA A 1 111 ? -5.658 -14.287 10.620 1.00 97.81 111 ALA A C 1
ATOM 863 O O . ALA A 1 111 ? -5.827 -14.488 11.820 1.00 97.81 111 ALA A O 1
ATOM 864 N N . ALA A 1 112 ? -4.527 -13.754 10.148 1.00 97.81 112 ALA A N 1
ATOM 865 C CA . ALA A 1 112 ? -3.378 -13.406 10.989 1.00 97.81 112 ALA A CA 1
ATOM 866 C C . ALA A 1 112 ? -3.627 -12.215 11.937 1.00 97.81 112 ALA A C 1
ATOM 868 O O . ALA A 1 112 ? -2.933 -12.080 12.952 1.00 97.81 112 ALA A O 1
ATOM 869 N N . LEU A 1 113 ? -4.598 -11.357 11.609 1.00 98.00 113 LEU A N 1
ATOM 870 C CA . LEU A 1 113 ? -5.012 -10.198 12.406 1.00 98.00 113 LEU A CA 1
ATOM 871 C C . LEU A 1 113 ? -6.211 -10.472 13.321 1.00 98.00 113 LEU A C 1
ATOM 873 O O . LEU A 1 113 ? -6.545 -9.618 14.143 1.00 98.00 113 LEU A O 1
ATOM 877 N N . LEU A 1 114 ? -6.846 -11.643 13.215 1.00 96.81 114 LEU A N 1
ATOM 878 C CA . LEU A 1 114 ? -8.027 -11.982 14.002 1.00 96.81 114 LEU A CA 1
ATOM 879 C C . LEU A 1 114 ? -7.738 -11.854 15.507 1.00 96.81 114 LEU A C 1
ATOM 881 O O . LEU A 1 114 ? -6.826 -12.487 16.036 1.00 96.81 114 LEU A O 1
ATOM 885 N N . GLY A 1 115 ? -8.519 -11.012 16.189 1.00 94.50 115 GLY A N 1
ATOM 886 C CA . GLY A 1 115 ? -8.360 -10.724 17.618 1.00 94.50 115 GLY A CA 1
ATOM 887 C C . GLY A 1 115 ? -7.203 -9.781 17.974 1.00 94.50 115 GLY A C 1
ATOM 888 O O . GLY A 1 115 ? -6.994 -9.530 19.156 1.00 94.50 115 GLY A O 1
ATOM 889 N N . ARG A 1 116 ? -6.461 -9.257 16.988 1.00 95.19 116 ARG A N 1
ATOM 890 C CA . ARG A 1 116 ? -5.336 -8.321 17.189 1.00 95.19 116 ARG A CA 1
ATOM 891 C C . ARG A 1 116 ? -5.643 -6.909 16.703 1.00 95.19 116 ARG A C 1
ATOM 893 O O . ARG A 1 116 ? -5.279 -5.943 17.362 1.00 95.19 116 ARG A O 1
ATOM 900 N N . ALA A 1 117 ? -6.288 -6.798 15.546 1.00 97.31 117 ALA A N 1
ATOM 901 C CA . ALA A 1 117 ? -6.643 -5.531 14.917 1.00 97.31 117 ALA A CA 1
ATOM 902 C C . ALA A 1 117 ? -7.874 -5.698 14.024 1.00 97.31 117 ALA A C 1
ATOM 904 O O . ALA A 1 117 ? -8.187 -6.802 13.568 1.00 97.31 117 ALA A O 1
ATOM 905 N N . VAL A 1 118 ? -8.540 -4.585 13.730 1.00 96.06 118 VAL A N 1
ATOM 906 C CA . VAL A 1 118 ? -9.587 -4.532 12.704 1.00 96.06 118 VAL A CA 1
ATOM 907 C C . VAL A 1 118 ? -8.916 -4.375 11.339 1.00 96.06 118 VAL A C 1
ATOM 909 O O . VAL A 1 118 ? -8.051 -3.518 11.176 1.00 96.06 118 VAL A O 1
ATOM 912 N N . LEU A 1 119 ? -9.288 -5.204 10.360 1.00 97.31 119 LEU A N 1
ATOM 913 C CA . LEU A 1 119 ? -8.811 -5.088 8.978 1.00 97.31 119 LEU A CA 1
ATOM 914 C C . LEU A 1 119 ? -9.936 -4.584 8.074 1.00 97.31 119 LEU A C 1
ATOM 916 O O . LEU A 1 119 ? -10.846 -5.347 7.727 1.00 97.31 119 LEU A O 1
ATOM 920 N N . GLU A 1 120 ? -9.795 -3.341 7.631 1.00 96.12 120 GLU A N 1
ATOM 921 C CA . GLU A 1 120 ? -10.685 -2.677 6.685 1.00 96.12 120 GLU A CA 1
ATOM 922 C C . GLU A 1 120 ? -10.046 -2.633 5.299 1.00 96.12 120 GLU A C 1
ATOM 924 O O . GLU A 1 120 ? -8.890 -2.238 5.133 1.00 96.12 120 GLU A O 1
ATOM 929 N N . VAL A 1 121 ? -10.802 -3.054 4.287 1.00 95.38 121 VAL A N 1
ATOM 930 C CA . VAL A 1 121 ? -10.335 -3.086 2.899 1.00 95.38 121 VAL A CA 1
ATOM 931 C C . VAL A 1 121 ? -11.366 -2.415 2.016 1.00 95.38 121 VAL A C 1
ATOM 933 O O . VAL A 1 121 ? -12.533 -2.799 2.031 1.00 95.38 121 VAL A O 1
ATOM 936 N N . ALA A 1 122 ? -10.932 -1.444 1.216 1.00 94.06 122 ALA A N 1
ATOM 937 C CA . ALA A 1 122 ? -11.815 -0.731 0.304 1.00 94.06 122 ALA A CA 1
ATOM 938 C C . ALA A 1 122 ? -11.236 -0.659 -1.120 1.00 94.06 122 ALA A C 1
ATOM 940 O O . ALA A 1 122 ? -10.066 -0.304 -1.288 1.00 94.06 122 ALA A O 1
ATOM 941 N N . PRO A 1 123 ? -12.033 -0.944 -2.166 1.00 93.75 123 PRO A N 1
ATOM 942 C CA . PRO A 1 123 ? -11.601 -0.724 -3.538 1.00 93.75 123 PRO A CA 1
ATOM 943 C C . PRO A 1 123 ? -11.497 0.776 -3.818 1.00 93.75 123 PRO A C 1
ATOM 945 O O . PRO A 1 123 ? -12.428 1.546 -3.568 1.00 93.75 123 PRO A O 1
ATOM 948 N N . MET A 1 124 ? -10.363 1.185 -4.373 1.00 92.44 124 MET A N 1
ATOM 949 C CA . MET A 1 124 ? -10.046 2.564 -4.720 1.00 92.44 124 MET A CA 1
ATOM 950 C C . MET A 1 124 ? -11.120 3.189 -5.607 1.00 92.44 124 MET A C 1
ATOM 952 O O . MET A 1 124 ? -11.518 4.327 -5.383 1.00 92.44 124 MET A O 1
ATOM 956 N N . GLU A 1 125 ? -11.627 2.445 -6.585 1.00 90.75 125 GLU A N 1
ATOM 957 C CA . GLU A 1 125 ? -12.655 2.901 -7.518 1.00 90.75 125 GLU A CA 1
ATOM 958 C C . GLU A 1 125 ? -13.925 3.357 -6.788 1.00 90.75 125 GLU A C 1
ATOM 960 O O . GLU A 1 125 ? -14.506 4.375 -7.150 1.00 90.75 125 GLU A O 1
ATOM 965 N N . GLY A 1 126 ? -14.311 2.667 -5.709 1.00 89.88 126 GLY A N 1
ATOM 966 C CA . GLY A 1 126 ? -15.455 3.060 -4.885 1.00 89.88 126 GLY A CA 1
ATOM 967 C C . GLY A 1 126 ? -15.190 4.311 -4.044 1.00 89.88 126 GLY A C 1
ATOM 968 O O . GLY A 1 126 ? -16.099 5.103 -3.802 1.00 89.88 126 GLY A O 1
ATOM 969 N N . LEU A 1 127 ? -13.942 4.519 -3.618 1.00 90.81 127 LEU A N 1
ATOM 970 C CA . LEU A 1 127 ? -13.551 5.675 -2.810 1.00 90.81 127 LEU A CA 1
ATOM 971 C C . LEU A 1 127 ? -13.437 6.952 -3.637 1.00 90.81 127 LEU A C 1
ATOM 973 O O . LEU A 1 127 ? -13.798 8.017 -3.150 1.00 90.81 127 LEU A O 1
ATOM 977 N N . LEU A 1 128 ? -12.985 6.862 -4.889 1.00 87.06 128 LEU A N 1
ATOM 978 C CA . LEU A 1 128 ? -12.800 8.021 -5.770 1.00 87.06 128 LEU A CA 1
ATOM 979 C C . LEU A 1 128 ? -14.103 8.777 -6.086 1.00 87.06 128 LEU A C 1
ATOM 981 O O . LEU A 1 128 ? -14.043 9.930 -6.504 1.00 87.06 128 LEU A O 1
ATOM 985 N N . HIS A 1 129 ? -15.266 8.157 -5.874 1.00 86.50 129 HIS A N 1
ATOM 986 C CA . HIS A 1 129 ? -16.573 8.804 -6.026 1.00 86.50 129 HIS A CA 1
ATOM 987 C C . HIS A 1 129 ? -16.995 9.646 -4.811 1.00 86.50 129 HIS A C 1
ATOM 989 O O . HIS A 1 129 ? -17.978 10.383 -4.893 1.00 86.50 129 HIS A O 1
ATOM 995 N N . ARG A 1 130 ? -16.280 9.544 -3.685 1.00 88.50 130 ARG A N 1
ATOM 996 C CA . ARG A 1 130 ? -16.550 10.333 -2.477 1.00 88.50 130 ARG A CA 1
ATOM 997 C C . ARG A 1 130 ? -16.026 11.760 -2.625 1.00 88.50 130 ARG A C 1
ATOM 999 O O . ARG A 1 130 ? -15.083 12.015 -3.373 1.00 88.50 130 ARG A O 1
ATOM 1006 N N . ARG A 1 131 ? -16.605 12.695 -1.869 1.00 87.31 131 ARG A N 1
ATOM 1007 C CA . ARG A 1 131 ? -16.302 14.132 -1.968 1.00 87.31 131 ARG A CA 1
ATOM 1008 C C . ARG A 1 131 ? -14.830 14.439 -1.680 1.00 87.31 131 ARG A C 1
ATOM 1010 O O . ARG A 1 131 ? -14.239 15.253 -2.383 1.00 87.31 131 ARG A O 1
ATOM 1017 N N . LEU A 1 132 ? -14.246 13.788 -0.674 1.00 87.44 132 LEU A N 1
ATOM 1018 C CA . LEU A 1 132 ? -12.827 13.885 -0.305 1.00 87.44 132 LEU A CA 1
ATOM 1019 C C . LEU A 1 132 ? -12.052 12.594 -0.630 1.00 87.44 132 LEU A C 1
ATOM 1021 O O . LEU A 1 132 ? -10.991 12.329 -0.058 1.00 87.44 132 LEU A O 1
ATOM 1025 N N . ALA A 1 133 ? -12.580 11.782 -1.551 1.00 88.12 133 ALA A N 1
ATOM 1026 C CA . ALA A 1 133 ? -12.004 10.520 -2.000 1.00 88.12 133 ALA A CA 1
ATOM 1027 C C . ALA A 1 133 ? -11.621 9.571 -0.839 1.00 88.12 133 ALA A C 1
ATOM 1029 O O . ALA A 1 133 ? -12.447 9.220 0.003 1.00 88.12 133 ALA A O 1
ATOM 1030 N N . PHE A 1 134 ? -10.352 9.158 -0.783 1.00 88.00 134 PHE A N 1
ATOM 1031 C CA . PHE A 1 134 ? -9.787 8.280 0.247 1.00 88.00 134 PHE A CA 1
ATOM 1032 C C . PHE A 1 134 ? -9.913 8.837 1.661 1.00 88.00 134 PHE A C 1
ATOM 1034 O O . PHE A 1 134 ? -10.071 8.081 2.616 1.00 88.00 134 PHE A O 1
ATOM 1041 N N . VAL A 1 135 ? -9.825 10.159 1.799 1.00 88.00 135 VAL A N 1
ATOM 1042 C CA . VAL A 1 135 ? -9.764 10.795 3.112 1.00 88.00 135 VAL A CA 1
ATOM 1043 C C . VAL A 1 135 ? -11.126 10.735 3.804 1.00 88.00 135 VAL A C 1
ATOM 1045 O O . VAL A 1 135 ? -11.169 10.571 5.016 1.00 88.00 135 VAL A O 1
ATOM 1048 N N . ASP A 1 136 ? -12.233 10.730 3.050 1.00 88.62 136 ASP A N 1
ATOM 1049 C CA . ASP A 1 136 ? -13.567 10.498 3.628 1.00 88.62 136 ASP A CA 1
ATOM 1050 C C . ASP A 1 136 ? -13.646 9.137 4.336 1.00 88.62 136 ASP A C 1
ATOM 1052 O O . ASP A 1 136 ? -14.201 9.046 5.425 1.00 88.62 136 ASP A O 1
ATOM 1056 N N . ALA A 1 137 ? -13.056 8.084 3.758 1.00 89.88 137 ALA A N 1
ATOM 1057 C CA . ALA A 1 137 ? -13.017 6.774 4.410 1.00 89.88 137 ALA A CA 1
ATOM 1058 C C . ALA A 1 137 ? -12.157 6.782 5.680 1.00 89.88 137 ALA A C 1
ATOM 1060 O O . ALA A 1 137 ? -12.546 6.187 6.677 1.00 89.88 137 ALA A O 1
ATOM 1061 N N . LEU A 1 138 ? -11.029 7.499 5.688 1.00 89.69 138 LEU A N 1
ATOM 1062 C CA . LEU A 1 138 ? -10.235 7.680 6.908 1.00 89.69 138 LEU A CA 1
ATOM 1063 C C . LEU A 1 138 ? -11.013 8.434 7.992 1.00 89.69 138 LEU A C 1
ATOM 1065 O O . LEU A 1 138 ? -10.910 8.094 9.167 1.00 89.69 138 LEU A O 1
ATOM 1069 N N . TYR A 1 139 ? -11.800 9.438 7.605 1.00 91.00 139 TYR A N 1
ATOM 1070 C CA . TYR A 1 139 ? -12.641 10.194 8.526 1.00 91.00 139 TYR A CA 1
ATOM 1071 C C . TYR A 1 139 ? -13.746 9.344 9.145 1.00 91.00 139 TYR A C 1
ATOM 1073 O O . TYR A 1 139 ? -13.999 9.487 10.341 1.00 91.00 139 TYR A O 1
ATOM 1081 N N . ASP A 1 140 ? -14.346 8.433 8.374 1.00 90.56 140 ASP A N 1
ATOM 1082 C CA . ASP A 1 140 ? -15.278 7.428 8.898 1.00 90.56 140 ASP A CA 1
ATOM 1083 C C . ASP A 1 140 ? -14.612 6.570 9.982 1.00 90.56 140 ASP A C 1
ATOM 1085 O O . ASP A 1 140 ? -15.179 6.407 11.059 1.00 90.56 140 ASP A O 1
ATOM 1089 N N . LEU A 1 141 ? -13.385 6.095 9.735 1.00 90.00 141 LEU A N 1
ATOM 1090 C CA . LEU A 1 141 ? -12.652 5.230 10.668 1.00 90.00 141 LEU A CA 1
ATOM 1091 C C . LEU A 1 141 ? -12.283 5.926 11.982 1.00 90.00 141 LEU A C 1
ATOM 1093 O O . LEU A 1 141 ? -12.300 5.290 13.031 1.00 90.00 141 LEU A O 1
ATOM 1097 N N . ILE A 1 142 ? -11.957 7.220 11.947 1.00 88.88 142 ILE A N 1
ATOM 1098 C CA . ILE A 1 142 ? -11.656 7.993 13.166 1.00 88.88 142 ILE A CA 1
ATOM 1099 C C . ILE A 1 142 ? -12.905 8.635 13.790 1.00 88.88 142 ILE A C 1
ATOM 1101 O O . ILE A 1 142 ? -12.781 9.380 14.758 1.00 88.88 142 ILE A O 1
ATOM 1105 N N . GLY A 1 143 ? -14.096 8.403 13.227 1.00 89.25 143 GLY A N 1
ATOM 1106 C CA . GLY A 1 143 ? -15.348 8.967 13.734 1.00 89.25 143 GLY A CA 1
ATOM 1107 C C . GLY A 1 143 ? -15.413 10.496 13.675 1.00 89.25 143 GLY A C 1
ATOM 1108 O O . GLY A 1 143 ? -16.023 11.112 14.547 1.00 89.25 143 GLY A O 1
ATOM 1109 N N . LEU A 1 144 ? -14.778 11.130 12.679 1.00 88.94 144 LEU A N 1
ATOM 1110 C CA . LEU A 1 144 ? -14.772 12.592 12.565 1.00 88.94 144 LEU A CA 1
ATOM 1111 C C . LEU A 1 144 ? -16.209 13.109 12.331 1.00 88.94 144 LEU A C 1
ATOM 1113 O O . LEU A 1 144 ? -16.835 12.654 11.373 1.00 88.94 144 LEU A O 1
ATOM 1117 N N . PRO A 1 145 ? -16.727 14.058 13.129 1.00 88.56 145 PRO A N 1
ATOM 1118 C CA . PRO A 1 145 ? -18.062 14.633 12.941 1.00 88.56 145 PRO A CA 1
ATOM 1119 C C . PRO A 1 145 ? -18.282 15.317 11.579 1.00 88.56 145 PRO A C 1
ATOM 1121 O O . PRO A 1 145 ? -17.370 15.929 11.018 1.00 88.56 145 PRO A O 1
ATOM 1124 N N . ASP A 1 146 ? -19.506 15.236 11.049 1.00 85.25 146 ASP A N 1
ATOM 1125 C CA . ASP A 1 146 ? -19.858 15.754 9.716 1.00 85.25 146 ASP A CA 1
ATOM 1126 C C . ASP A 1 146 ? -19.751 17.279 9.595 1.00 85.25 146 ASP A C 1
ATOM 1128 O O . ASP A 1 146 ? -19.375 17.792 8.539 1.00 85.25 146 ASP A O 1
ATOM 1132 N N . ASP A 1 147 ? -20.042 18.013 10.666 1.00 87.88 147 ASP A N 1
ATOM 1133 C CA . ASP A 1 147 ? -19.916 19.472 10.728 1.00 87.88 147 ASP A CA 1
ATOM 1134 C C . ASP A 1 147 ? -18.465 19.926 10.501 1.00 87.88 147 ASP A C 1
ATOM 1136 O O . ASP A 1 147 ? -18.218 20.861 9.736 1.00 87.88 147 ASP A O 1
ATOM 1140 N N . LEU A 1 148 ? -17.493 19.203 11.064 1.00 86.31 148 LEU A N 1
ATOM 1141 C CA . LEU A 1 148 ? -16.071 19.437 10.804 1.00 86.31 148 LEU A CA 1
ATOM 1142 C C . LEU A 1 148 ? -15.679 19.065 9.370 1.00 86.31 148 LEU A C 1
ATOM 1144 O O . LEU A 1 148 ? -14.850 19.742 8.758 1.00 86.31 148 LEU A O 1
ATOM 1148 N N . ARG A 1 149 ? -16.286 18.018 8.798 1.00 87.62 149 ARG A N 1
ATOM 1149 C CA . ARG A 1 149 ? -15.994 17.584 7.422 1.00 87.62 149 ARG A CA 1
ATOM 1150 C C . ARG A 1 149 ? -16.481 18.582 6.383 1.00 87.62 149 ARG A C 1
ATOM 1152 O O . ARG A 1 149 ? -15.796 18.777 5.377 1.00 87.62 149 ARG A O 1
ATOM 1159 N N . GLN A 1 150 ? -17.640 19.207 6.590 1.00 86.19 150 GLN A N 1
ATOM 1160 C CA . GLN A 1 150 ? -18.253 20.119 5.615 1.00 86.19 150 GLN A CA 1
ATOM 1161 C C . GLN A 1 150 ? -17.342 21.297 5.241 1.00 86.19 150 GLN A C 1
ATOM 1163 O O . GLN A 1 150 ? -17.347 21.726 4.088 1.00 86.19 150 GLN A O 1
ATOM 1168 N N . GLY A 1 151 ? -16.514 21.771 6.176 1.00 85.12 151 GLY A N 1
ATOM 1169 C CA . GLY A 1 151 ? -15.553 22.850 5.930 1.00 85.12 151 GLY A CA 1
ATOM 1170 C C . GLY A 1 151 ? -14.314 22.448 5.117 1.00 85.12 151 GLY A C 1
ATOM 1171 O O . GLY A 1 151 ? -13.591 23.320 4.636 1.00 85.12 151 GLY A O 1
ATOM 1172 N N . LEU A 1 152 ? -14.049 21.149 4.945 1.00 87.44 152 LEU A N 1
ATOM 1173 C CA . LEU A 1 152 ? -12.850 20.659 4.262 1.00 87.44 152 LEU A CA 1
ATOM 1174 C C . LEU A 1 152 ? -13.000 20.736 2.744 1.00 87.44 152 LEU A C 1
ATOM 1176 O O . LEU A 1 152 ? -14.019 20.329 2.184 1.00 87.44 152 LEU A O 1
ATOM 1180 N N . GLN A 1 153 ? -11.961 21.217 2.067 1.00 83.75 153 GLN A N 1
ATOM 1181 C CA . GLN A 1 153 ? -11.938 21.330 0.611 1.00 83.75 153 GLN A CA 1
ATOM 1182 C C . GLN A 1 153 ? -11.361 20.059 -0.030 1.00 83.75 153 GLN A C 1
ATOM 1184 O O . GLN A 1 153 ? -10.337 19.560 0.446 1.00 83.75 153 GLN A O 1
ATOM 1189 N N . PRO A 1 154 ? -11.963 19.544 -1.118 1.00 80.19 154 PRO A N 1
ATOM 1190 C CA . PRO A 1 154 ? -11.365 18.468 -1.896 1.00 80.19 154 PRO A CA 1
ATOM 1191 C C . PRO A 1 154 ? -9.981 18.866 -2.412 1.00 80.19 154 PRO A C 1
ATOM 1193 O O . PRO A 1 154 ? -9.791 19.957 -2.954 1.00 80.19 154 PRO A O 1
ATOM 1196 N N . THR A 1 155 ? -9.011 17.966 -2.285 1.00 72.06 155 THR A N 1
ATOM 1197 C CA . THR A 1 155 ? -7.708 18.127 -2.929 1.00 72.06 155 THR A CA 1
ATOM 1198 C C . THR A 1 155 ? -7.790 17.683 -4.386 1.00 72.06 155 THR A C 1
ATOM 1200 O O . THR A 1 155 ? -8.564 16.795 -4.754 1.00 72.06 155 THR A O 1
ATOM 1203 N N . ARG A 1 156 ? -6.999 18.318 -5.258 1.00 67.88 156 ARG A N 1
ATOM 1204 C CA . ARG A 1 156 ? -6.905 17.878 -6.654 1.00 67.88 156 ARG A CA 1
ATOM 1205 C C . ARG A 1 156 ? -6.315 16.469 -6.701 1.00 67.88 156 ARG A C 1
ATOM 1207 O O . ARG A 1 156 ? -5.365 16.160 -5.988 1.00 67.88 156 ARG A O 1
ATOM 1214 N N . ALA A 1 157 ? -6.857 15.630 -7.580 1.00 65.44 157 ALA A N 1
ATOM 1215 C CA . ALA A 1 157 ? -6.275 14.324 -7.855 1.00 65.44 157 ALA A CA 1
ATOM 1216 C C . ALA A 1 157 ? -4.883 14.503 -8.484 1.00 65.44 157 ALA A C 1
ATOM 1218 O O . ALA A 1 157 ? -4.763 15.017 -9.596 1.00 65.44 157 ALA A O 1
ATOM 1219 N N . HIS A 1 158 ? -3.846 14.072 -7.771 1.00 60.72 158 HIS A N 1
ATOM 1220 C CA . HIS A 1 158 ? -2.485 13.978 -8.291 1.00 60.72 158 HIS A CA 1
ATOM 1221 C C . HIS A 1 158 ? -2.282 12.616 -8.983 1.00 60.72 158 HIS A C 1
ATOM 1223 O O . HIS A 1 158 ? -2.932 11.639 -8.616 1.00 60.72 158 HIS A O 1
ATOM 1229 N N . ASN A 1 159 ? -1.381 12.545 -9.972 1.00 60.12 159 ASN A N 1
ATOM 1230 C CA . ASN A 1 159 ? -1.044 11.327 -10.735 1.00 60.12 159 ASN A CA 1
ATOM 1231 C C . ASN A 1 159 ? -2.197 10.752 -11.583 1.00 60.12 159 ASN A C 1
ATOM 1233 O O . ASN A 1 159 ? -2.503 9.560 -11.515 1.00 60.12 159 ASN A O 1
ATOM 1237 N N . ARG A 1 160 ? -2.855 11.591 -12.395 1.00 57.09 160 ARG A N 1
ATOM 1238 C CA . ARG A 1 160 ? -3.831 11.097 -13.378 1.00 57.09 160 ARG A CA 1
ATOM 1239 C C . ARG A 1 160 ? -3.151 10.201 -14.426 1.00 57.09 160 ARG A C 1
ATOM 1241 O O . ARG A 1 160 ? -1.967 10.315 -14.706 1.00 57.09 160 ARG A O 1
ATOM 1248 N N . CYS A 1 161 ? -3.950 9.291 -14.978 1.00 53.75 161 CYS A N 1
ATOM 1249 C CA . CYS A 1 161 ? -3.610 8.156 -15.847 1.00 53.75 161 CYS A CA 1
ATOM 1250 C C . CYS A 1 161 ? -2.744 8.453 -17.101 1.00 53.75 161 CYS A C 1
ATOM 1252 O O . CYS A 1 161 ? -2.344 7.511 -17.785 1.00 53.75 161 CYS A O 1
ATOM 1254 N N . SER A 1 162 ? -2.459 9.717 -17.428 1.00 56.31 162 SER A N 1
ATOM 1255 C CA . SER A 1 162 ? -1.759 10.172 -18.647 1.00 56.31 162 SER A CA 1
ATOM 1256 C C . SER A 1 162 ? -0.338 9.616 -18.789 1.00 56.31 162 SER A C 1
ATOM 1258 O O . SER A 1 162 ? 0.143 9.378 -19.894 1.00 56.31 162 SER A O 1
ATOM 1260 N N . VAL A 1 163 ? 0.316 9.337 -17.667 1.00 65.06 163 VAL A N 1
ATOM 1261 C CA . VAL A 1 163 ? 1.731 8.951 -17.581 1.00 65.06 163 VAL A CA 1
ATOM 1262 C C . VAL A 1 163 ? 1.992 7.454 -17.798 1.00 65.06 163 VAL A C 1
ATOM 1264 O O . VAL A 1 163 ? 3.036 7.083 -18.334 1.00 65.06 163 VAL A O 1
ATOM 1267 N N . GLU A 1 164 ? 1.049 6.572 -17.438 1.00 69.12 164 GLU A N 1
ATOM 1268 C CA . GLU A 1 164 ? 1.244 5.108 -17.501 1.00 69.12 164 GLU A CA 1
ATOM 1269 C C . GLU A 1 164 ? 1.456 4.598 -18.943 1.00 69.12 164 GLU A C 1
ATOM 1271 O O . GLU A 1 164 ? 2.139 3.593 -19.158 1.00 69.12 164 GLU A O 1
ATOM 1276 N N . GLY A 1 165 ? 0.901 5.299 -19.940 1.00 73.56 165 GLY A N 1
ATOM 1277 C CA . GLY A 1 165 ? 1.057 4.974 -21.363 1.00 73.56 165 GLY A CA 1
ATOM 1278 C C . GLY A 1 165 ? 2.480 5.165 -21.898 1.00 73.56 165 GLY A C 1
ATOM 1279 O O . GLY A 1 165 ? 2.801 4.650 -22.968 1.00 73.56 165 GLY A O 1
ATOM 1280 N N . LEU A 1 166 ? 3.341 5.863 -21.148 1.00 81.00 166 LEU A N 1
ATOM 1281 C CA . LEU A 1 166 ? 4.723 6.151 -21.532 1.00 81.00 166 LEU A CA 1
ATOM 1282 C C . LEU A 1 166 ? 5.754 5.225 -20.872 1.00 81.00 166 LEU A C 1
ATOM 1284 O O . LEU A 1 166 ? 6.959 5.361 -21.091 1.00 81.00 166 LEU A O 1
ATOM 1288 N N . ALA A 1 167 ? 5.306 4.258 -20.069 1.00 89.12 167 ALA A N 1
ATOM 1289 C CA . ALA A 1 167 ? 6.198 3.365 -19.337 1.00 89.12 167 ALA A CA 1
ATOM 1290 C C . ALA A 1 167 ? 7.147 2.576 -20.262 1.00 89.12 167 ALA A C 1
ATOM 1292 O O . ALA A 1 167 ? 8.314 2.363 -19.930 1.00 89.12 167 ALA A O 1
ATOM 1293 N N . ASP A 1 168 ? 6.694 2.191 -21.457 1.00 93.00 168 ASP A N 1
ATOM 1294 C CA . ASP A 1 168 ? 7.526 1.458 -22.417 1.00 93.00 168 ASP A CA 1
ATOM 1295 C C . ASP A 1 168 ? 8.666 2.314 -23.000 1.00 93.00 168 ASP A C 1
ATOM 1297 O O . ASP A 1 168 ? 9.730 1.772 -23.307 1.00 93.00 168 ASP A O 1
ATOM 1301 N N . GLN A 1 169 ? 8.497 3.634 -23.107 1.00 92.38 169 GLN A N 1
ATOM 1302 C CA . GLN A 1 169 ? 9.532 4.573 -23.548 1.00 92.38 169 GLN A CA 1
ATOM 1303 C C . GLN A 1 169 ? 10.641 4.685 -22.493 1.00 92.38 169 GLN A C 1
ATOM 1305 O O . GLN A 1 169 ? 11.823 4.674 -22.837 1.00 92.38 169 GLN A O 1
ATOM 1310 N N . PHE A 1 170 ? 10.287 4.684 -21.204 1.00 93.38 170 PHE A N 1
ATOM 1311 C CA . PHE A 1 170 ? 11.271 4.610 -20.119 1.00 93.38 170 PHE A CA 1
ATOM 1312 C C . PHE A 1 170 ? 12.026 3.280 -20.132 1.00 93.38 170 PHE A C 1
ATOM 1314 O O . PHE A 1 170 ? 13.248 3.265 -19.998 1.00 93.38 170 PHE A O 1
ATOM 1321 N N . VAL A 1 171 ? 11.334 2.167 -20.387 1.00 94.81 171 VAL A N 1
ATOM 1322 C CA . VAL A 1 171 ? 11.986 0.860 -20.561 1.00 94.81 171 VAL A CA 1
ATOM 1323 C C . VAL A 1 171 ? 12.935 0.863 -21.766 1.00 94.81 171 VAL A C 1
ATOM 1325 O O . VAL A 1 171 ? 13.992 0.234 -21.717 1.00 94.81 171 VAL A O 1
ATOM 1328 N N . MET A 1 172 ? 12.609 1.572 -22.851 1.00 95.12 172 MET A N 1
ATOM 1329 C CA . MET A 1 172 ? 13.532 1.737 -23.981 1.00 95.12 172 MET A CA 1
ATOM 1330 C C . MET A 1 172 ? 14.800 2.499 -23.579 1.00 95.12 172 MET A C 1
ATOM 1332 O O . MET A 1 172 ? 15.887 2.061 -23.950 1.00 95.12 172 MET A O 1
ATOM 1336 N N . LEU A 1 173 ? 14.683 3.562 -22.775 1.00 94.12 173 LEU A N 1
ATOM 1337 C CA . LEU A 1 173 ? 15.843 4.266 -22.217 1.00 94.12 173 LEU A CA 1
ATOM 1338 C C . LEU A 1 173 ? 16.683 3.356 -21.310 1.00 94.12 173 LEU A C 1
ATOM 1340 O O . LEU A 1 173 ? 17.902 3.324 -21.444 1.00 94.12 173 LEU A O 1
ATOM 1344 N N . ASN A 1 174 ? 16.049 2.553 -20.450 1.00 94.38 174 ASN A N 1
ATOM 1345 C CA . ASN A 1 174 ? 16.753 1.589 -19.591 1.00 94.38 174 ASN A CA 1
ATOM 1346 C C . ASN A 1 174 ? 17.593 0.609 -20.420 1.00 94.38 174 ASN A C 1
ATOM 1348 O O . ASN A 1 174 ? 18.747 0.321 -20.108 1.00 94.38 174 ASN A O 1
ATOM 1352 N N . ARG A 1 175 ? 17.030 0.135 -21.535 1.00 95.62 175 ARG A N 1
ATOM 1353 C CA . ARG A 1 175 ? 17.695 -0.801 -22.450 1.00 95.62 175 ARG A CA 1
ATOM 1354 C C . ARG A 1 175 ? 18.811 -0.171 -23.281 1.00 95.62 175 ARG A C 1
ATOM 1356 O O . ARG A 1 175 ? 19.614 -0.922 -23.829 1.00 95.62 175 ARG A O 1
ATOM 1363 N N . ALA A 1 176 ? 18.873 1.158 -23.377 1.00 93.25 176 ALA A N 1
ATOM 1364 C CA . ALA A 1 176 ? 19.882 1.864 -24.165 1.00 93.25 176 ALA A CA 1
ATOM 1365 C C . ALA A 1 176 ? 21.295 1.772 -23.561 1.00 93.25 176 ALA A C 1
ATOM 1367 O O . ALA A 1 176 ? 22.259 2.081 -24.254 1.00 93.25 176 ALA A O 1
ATOM 1368 N N . ARG A 1 177 ? 21.426 1.309 -22.303 1.00 87.81 177 ARG A N 1
ATOM 1369 C CA . ARG A 1 177 ? 22.708 1.150 -21.588 1.00 87.81 177 ARG A CA 1
ATOM 1370 C C . ARG A 1 177 ? 23.564 2.423 -21.594 1.00 87.81 177 ARG A C 1
ATOM 1372 O O . ARG A 1 177 ? 24.785 2.352 -21.707 1.00 87.81 177 ARG A O 1
ATOM 1379 N N . LEU A 1 178 ? 22.907 3.575 -21.480 1.00 92.06 178 LEU A N 1
ATOM 1380 C CA . LEU A 1 178 ? 23.576 4.858 -21.303 1.00 92.06 178 LEU A CA 1
ATOM 1381 C C . LEU A 1 178 ? 24.313 4.892 -19.951 1.00 92.06 178 LEU A C 1
ATOM 1383 O O . LEU A 1 178 ? 23.868 4.223 -19.009 1.00 92.06 178 LEU A O 1
ATOM 1387 N N . PRO A 1 179 ? 25.393 5.685 -19.826 1.00 94.25 179 PRO A N 1
ATOM 1388 C CA . PRO A 1 179 ? 25.948 6.055 -18.528 1.00 94.25 179 PRO A CA 1
ATOM 1389 C C . PRO A 1 179 ? 24.861 6.597 -17.589 1.00 94.25 179 PRO A C 1
ATOM 1391 O O . PRO A 1 179 ? 23.892 7.206 -18.042 1.00 94.25 179 PRO A O 1
ATOM 1394 N N . GLU A 1 180 ? 25.013 6.385 -16.280 1.00 90.62 180 GLU A N 1
ATOM 1395 C CA . GLU A 1 180 ? 23.985 6.716 -15.277 1.00 90.62 180 GLU A CA 1
ATOM 1396 C C . GLU A 1 180 ? 23.518 8.176 -15.361 1.00 90.62 180 GLU A C 1
ATOM 1398 O O . GLU A 1 180 ? 22.315 8.447 -15.350 1.00 90.62 180 GLU A O 1
ATOM 1403 N N . GLU A 1 181 ? 24.463 9.104 -15.513 1.00 93.19 181 GLU A N 1
ATOM 1404 C CA . GLU A 1 181 ? 24.178 10.531 -15.643 1.00 93.19 181 GLU A CA 1
ATOM 1405 C C . GLU A 1 181 ? 23.348 10.833 -16.902 1.00 93.19 181 GLU A C 1
ATOM 1407 O O . GLU A 1 181 ? 22.307 11.488 -16.820 1.00 93.19 181 GLU A O 1
ATOM 1412 N N . GLU A 1 182 ? 23.747 10.287 -18.053 1.00 93.62 182 GLU A N 1
ATOM 1413 C CA . GLU A 1 182 ? 23.042 10.461 -19.328 1.00 93.62 182 GLU A CA 1
ATOM 1414 C C . GLU A 1 182 ? 21.640 9.837 -19.297 1.00 93.62 182 GLU A C 1
ATOM 1416 O O . GLU A 1 182 ? 20.672 10.435 -19.772 1.00 93.62 182 GLU A O 1
ATOM 1421 N N . LEU A 1 183 ? 21.491 8.658 -18.681 1.00 92.69 183 LEU A N 1
ATOM 1422 C CA . LEU A 1 183 ? 20.191 8.021 -18.480 1.00 92.69 183 LEU A CA 1
ATOM 1423 C C . LEU A 1 183 ? 19.284 8.878 -17.587 1.00 92.69 183 LEU A C 1
ATOM 1425 O O . LEU A 1 183 ? 18.090 9.035 -17.871 1.00 92.69 183 LEU A O 1
ATOM 1429 N N . GLY A 1 184 ? 19.845 9.436 -16.513 1.00 90.56 184 GLY A N 1
ATOM 1430 C CA . GLY A 1 184 ? 19.156 10.349 -15.607 1.00 90.56 184 GLY A CA 1
ATOM 1431 C C . GLY A 1 184 ? 18.647 11.593 -16.333 1.00 90.56 184 GLY A C 1
ATOM 1432 O O . GLY A 1 184 ? 17.463 11.930 -16.217 1.00 90.56 184 GLY A O 1
ATOM 1433 N N . GLN A 1 185 ? 19.505 12.225 -17.138 1.00 93.06 185 GLN A N 1
ATOM 1434 C CA . GLN A 1 185 ? 19.165 13.391 -17.956 1.00 93.06 185 GLN A CA 1
ATOM 1435 C C . GLN A 1 185 ? 18.084 13.064 -18.996 1.00 93.06 185 GLN A C 1
ATOM 1437 O O . GLN A 1 185 ? 17.082 13.777 -19.078 1.00 93.06 185 GLN A O 1
ATOM 1442 N N . ALA A 1 186 ? 18.210 11.951 -19.725 1.00 91.56 186 ALA A N 1
ATOM 1443 C CA . ALA A 1 186 ? 17.230 11.539 -20.731 1.00 91.56 186 ALA A CA 1
ATOM 1444 C C . ALA A 1 186 ? 15.836 11.299 -20.119 1.00 91.56 186 ALA A C 1
ATOM 1446 O O . ALA A 1 186 ? 14.821 11.777 -20.634 1.00 91.56 186 ALA A O 1
ATOM 1447 N N . LYS A 1 187 ? 15.774 10.617 -18.968 1.00 90.56 187 LYS A N 1
ATOM 1448 C CA . LYS A 1 187 ? 14.521 10.406 -18.225 1.00 90.56 187 LYS A CA 1
ATOM 1449 C C . LYS A 1 187 ? 13.950 11.703 -17.656 1.00 90.56 187 LYS A C 1
ATOM 1451 O O . LYS A 1 187 ? 12.731 11.854 -17.575 1.00 90.56 187 LYS A O 1
ATOM 1456 N N . MET A 1 188 ? 14.801 12.627 -17.213 1.00 89.50 188 MET A N 1
ATOM 1457 C CA . MET A 1 188 ? 14.365 13.937 -16.729 1.00 89.50 188 MET A CA 1
ATOM 1458 C C . MET A 1 188 ? 13.745 14.763 -17.858 1.00 89.50 188 MET A C 1
ATOM 1460 O O . MET A 1 188 ? 12.641 15.276 -17.677 1.00 89.50 188 MET A O 1
ATOM 1464 N N . ALA A 1 189 ? 14.400 14.827 -19.020 1.00 90.12 189 ALA A N 1
ATOM 1465 C CA . ALA A 1 189 ? 13.891 15.520 -20.200 1.00 90.12 189 ALA A CA 1
ATOM 1466 C C . ALA A 1 189 ? 12.527 14.962 -20.631 1.00 90.12 189 ALA A C 1
ATOM 1468 O O . ALA A 1 189 ? 11.577 15.723 -20.812 1.00 90.12 189 ALA A O 1
ATOM 1469 N N . MET A 1 190 ? 12.392 13.631 -20.673 1.00 87.50 190 MET A N 1
ATOM 1470 C CA . MET A 1 190 ? 11.123 12.968 -20.980 1.00 87.50 190 MET A CA 1
ATOM 1471 C C . MET A 1 190 ? 10.017 13.356 -19.985 1.00 87.50 190 MET A C 1
ATOM 1473 O O . MET A 1 190 ? 8.935 13.756 -20.404 1.00 87.50 190 MET A O 1
ATOM 1477 N N . ARG A 1 191 ? 10.297 13.352 -18.671 1.00 85.62 191 ARG A N 1
ATOM 1478 C CA . ARG A 1 191 ? 9.337 13.815 -17.644 1.00 85.62 191 ARG A CA 1
ATOM 1479 C C . ARG A 1 191 ? 8.972 15.295 -17.772 1.00 85.62 191 ARG A C 1
ATOM 1481 O O . ARG A 1 191 ? 7.862 15.673 -17.405 1.00 85.62 191 ARG A O 1
ATOM 1488 N N . GLY A 1 192 ? 9.900 16.135 -18.227 1.00 84.19 192 GLY A N 1
ATOM 1489 C CA . GLY A 1 192 ? 9.642 17.550 -18.500 1.00 84.19 192 GLY A CA 1
ATOM 1490 C C . GLY A 1 192 ? 8.657 17.730 -19.654 1.00 84.19 192 GLY A C 1
ATOM 1491 O O . GLY A 1 192 ? 7.650 18.411 -19.497 1.00 84.19 192 GLY A O 1
ATOM 1492 N N . MET A 1 193 ? 8.895 17.039 -20.773 1.00 80.88 193 MET A N 1
ATOM 1493 C CA . MET A 1 193 ? 7.991 17.040 -21.932 1.00 80.88 193 MET A CA 1
ATOM 1494 C C . MET A 1 193 ? 6.587 16.544 -21.567 1.00 80.88 193 MET A C 1
ATOM 1496 O O . MET A 1 193 ? 5.597 17.074 -22.055 1.00 80.88 193 MET A O 1
ATOM 1500 N N . MET A 1 194 ? 6.499 15.555 -20.678 1.00 78.12 194 MET A N 1
ATOM 1501 C CA . MET A 1 194 ? 5.224 14.998 -20.223 1.00 78.12 194 MET A CA 1
ATOM 1502 C C . MET A 1 194 ? 4.397 15.996 -19.419 1.00 78.12 194 MET A C 1
ATOM 1504 O O . MET A 1 194 ? 3.212 16.147 -19.691 1.00 78.12 194 MET A O 1
ATOM 1508 N N . ARG A 1 195 ? 5.020 16.719 -18.480 1.00 76.19 195 ARG A N 1
ATOM 1509 C CA . ARG A 1 195 ? 4.323 17.759 -17.708 1.00 76.19 195 ARG A CA 1
ATOM 1510 C C . ARG A 1 195 ? 3.759 18.859 -18.607 1.00 76.19 195 ARG A C 1
ATOM 1512 O O . ARG A 1 195 ? 2.628 19.276 -18.408 1.00 76.19 195 ARG A O 1
ATOM 1519 N N . LEU A 1 196 ? 4.508 19.259 -19.634 1.00 76.06 196 LEU A N 1
ATOM 1520 C CA . LEU A 1 196 ? 4.051 20.257 -20.606 1.00 76.06 196 LEU A CA 1
ATOM 1521 C C . LEU A 1 196 ? 2.847 19.777 -21.432 1.00 76.06 196 LEU A C 1
ATOM 1523 O O . LEU A 1 196 ? 1.971 20.574 -21.748 1.00 76.06 196 LEU A O 1
ATOM 1527 N N . LEU A 1 197 ? 2.791 18.486 -21.773 1.00 69.12 197 LEU A N 1
ATOM 1528 C CA . LEU A 1 197 ? 1.641 17.899 -22.468 1.00 69.12 197 LEU A CA 1
ATOM 1529 C C . LEU A 1 197 ? 0.402 17.834 -21.562 1.00 69.12 197 LEU A C 1
ATOM 1531 O O . LEU A 1 197 ? -0.690 18.163 -22.007 1.00 69.12 197 LEU A O 1
ATOM 1535 N N . GLU A 1 198 ? 0.575 17.478 -20.287 1.00 66.94 198 GLU A N 1
ATOM 1536 C CA . GLU A 1 198 ? -0.521 17.428 -19.306 1.00 66.94 198 GLU A CA 1
ATOM 1537 C C . GLU A 1 198 ? -1.088 18.818 -18.971 1.00 66.94 198 GLU A C 1
ATOM 1539 O O . GLU A 1 198 ? -2.282 18.947 -18.709 1.00 66.94 198 GLU A O 1
ATOM 1544 N N . GLU A 1 199 ? -0.254 19.861 -18.992 1.00 63.69 199 GLU A N 1
ATOM 1545 C CA . GLU A 1 199 ? -0.668 21.254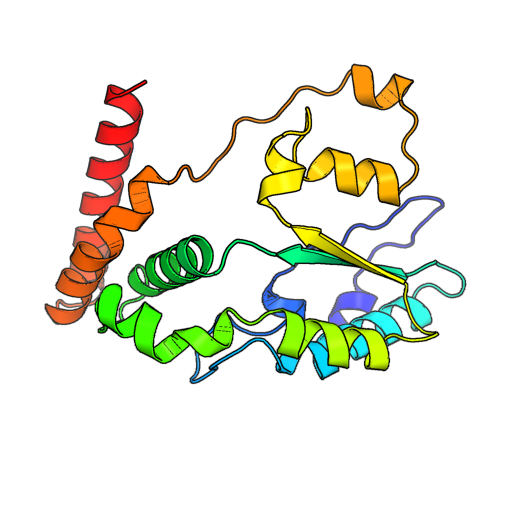 -18.768 1.00 63.69 199 GLU A CA 1
ATOM 1546 C C . GLU A 1 199 ? -1.329 21.891 -20.004 1.00 63.69 199 GLU A C 1
ATOM 1548 O O . GLU A 1 199 ? -2.141 22.801 -19.857 1.00 63.69 199 GLU A O 1
ATOM 1553 N N . GLY A 1 200 ? -1.008 21.417 -21.214 1.00 55.94 200 GLY A N 1
ATOM 1554 C CA . GLY A 1 200 ? -1.585 21.903 -22.474 1.00 55.94 200 GLY A CA 1
ATOM 1555 C C . GLY A 1 200 ? -2.947 21.297 -22.843 1.00 55.94 200 GLY A C 1
ATOM 1556 O O . GLY A 1 200 ? -3.626 21.831 -23.717 1.00 55.94 200 GLY A O 1
ATOM 1557 N N . GLU A 1 201 ? -3.350 20.204 -22.189 1.00 48.84 201 GLU A N 1
ATOM 1558 C CA . GLU A 1 201 ? -4.666 19.555 -22.343 1.00 48.84 201 GLU A CA 1
ATOM 1559 C C . GLU A 1 201 ? -5.688 19.986 -21.262 1.00 48.84 201 GLU A C 1
ATOM 1561 O O . GLU A 1 201 ? -6.767 19.393 -21.163 1.00 48.84 201 GLU A O 1
ATOM 1566 N N . GLY A 1 202 ? -5.348 20.993 -20.441 1.00 39.72 202 GLY A N 1
ATOM 1567 C CA . GLY A 1 202 ? -6.140 21.493 -19.305 1.00 39.72 202 GLY A CA 1
ATOM 1568 C C . GLY A 1 202 ? -7.100 22.634 -19.620 1.00 39.72 202 GLY A C 1
ATOM 1569 O O . GLY A 1 202 ? -6.695 23.580 -20.329 1.00 39.72 202 GLY A O 1
#

Foldseek 3Di:
DLVVLVVDDDQPVHDDDDDDPCLQPDQDPPPPRQASLVNLPSVLVVLVSNCVSHPPDAAEAEEEAEQLLVVLLVSLLVCLLPLPDQDDSVVSSVSNVVRNPCCVRVVSSCVSCVVRHHYHYYYQVVQCPDQQRPVVVVCVVRVPDPVVVVPDHHDDDPPPPQRSVCSVVSSVLSVVPDDPVVSVVVSVVVVVVSVVVVVVVD

Radius of gyration: 19.8 Å; chains: 1; bounding box: 46×38×50 Å

Sequence (202 aa):
MADWVARLPPLEGRHLLVSSEDLVGHLPGRFGVMDYRAAVTTVPAAVDALSARFPGAEVVVWLTTRAAGPWLRSVHWQLALHPELMVKQRRFCKDFAPAADFDAVIAPLRAALLGRAVLEVAPMEGLLHRRLAFVDALYDLIGLPDDLRQGLQPTRAHNRCSVEGLADQFVMLNRARLPEEELGQAKMAMRGMMRLLEEGEG